Protein AF-A0A2D5VPA4-F1 (afdb_monomer_lite)

Secondary structure (DSSP, 8-state):
--HHHHHHHHHHHHHHHHHHHHTTT-HHHHHHHHHHHHHHTPPPPHHHHHT-EETTTTEEHHHHHHHHT-----HHHHTPBPP---TT--TTS-TT-BHHHHHHTTT-----HHHHTPBPTTT--BHHHHHHHTT-----HHHHT-B-TTS-BHHHHHHHTT-----HHHHT-B-TTS-BHHHHHHHHHTTTT--

Structure (mmCIF, N/CA/C/O backbone):
data_AF-A0A2D5VPA4-F1
#
_entry.id   AF-A0A2D5VPA4-F1
#
loop_
_atom_site.group_PDB
_atom_site.id
_atom_site.type_symbol
_atom_site.label_atom_id
_atom_site.label_alt_id
_atom_site.label_comp_id
_atom_site.label_asym_id
_atom_site.label_entity_id
_atom_site.label_seq_id
_atom_site.pdbx_PDB_ins_code
_atom_site.Cartn_x
_atom_site.Cartn_y
_atom_site.Cartn_z
_atom_site.occupancy
_atom_site.B_iso_or_equiv
_atom_site.auth_seq_id
_atom_site.auth_comp_id
_atom_site.auth_asym_id
_atom_site.auth_atom_id
_atom_site.pdbx_PDB_model_num
ATOM 1 N N . MET A 1 1 ? -20.074 -22.235 40.099 1.00 44.69 1 MET A N 1
ATOM 2 C CA . MET A 1 1 ? -19.690 -20.914 40.652 1.00 44.69 1 MET A CA 1
ATOM 3 C C . MET A 1 1 ? -18.400 -20.352 40.025 1.00 44.69 1 MET A C 1
ATOM 5 O O . MET A 1 1 ? -17.901 -19.353 40.519 1.00 44.69 1 MET A O 1
ATOM 9 N N . GLU A 1 2 ? -17.872 -20.919 38.928 1.00 38.56 2 GLU A N 1
ATOM 10 C CA . GLU A 1 2 ? -16.618 -20.446 38.295 1.00 38.56 2 GLU A CA 1
ATOM 11 C C . GLU A 1 2 ? -16.817 -19.405 37.179 1.00 38.56 2 GLU A C 1
ATOM 13 O O . GLU A 1 2 ? -15.950 -18.569 36.967 1.00 38.56 2 GLU A O 1
ATOM 18 N N . VAL A 1 3 ? -17.987 -19.368 36.532 1.00 33.75 3 VAL A N 1
ATOM 19 C CA . VAL A 1 3 ? -18.242 -18.517 35.348 1.00 33.75 3 VAL A CA 1
ATOM 20 C C . VAL A 1 3 ? -18.232 -17.010 35.662 1.00 33.75 3 VAL A C 1
ATOM 22 O O . VAL A 1 3 ? -17.877 -16.197 34.816 1.00 33.75 3 VAL A O 1
ATOM 25 N N . THR A 1 4 ? -18.579 -16.612 36.889 1.00 32.84 4 THR A N 1
ATOM 26 C CA . THR A 1 4 ? -18.610 -15.195 37.296 1.00 32.84 4 THR A CA 1
ATOM 27 C C . THR A 1 4 ? -17.215 -14.629 37.572 1.00 32.84 4 THR A C 1
ATOM 29 O O . THR A 1 4 ? -16.997 -13.433 37.414 1.00 32.84 4 THR A O 1
ATOM 32 N N . ARG A 1 5 ? -16.246 -15.483 37.931 1.00 43.91 5 ARG A N 1
ATOM 33 C CA . ARG A 1 5 ? -14.870 -15.073 38.248 1.00 43.91 5 ARG A CA 1
ATOM 34 C C . ARG A 1 5 ? -14.053 -14.736 37.003 1.00 43.91 5 ARG A C 1
ATOM 36 O O . ARG A 1 5 ? -13.274 -13.788 37.032 1.00 43.91 5 ARG A O 1
ATOM 43 N N . ASP A 1 6 ? -14.255 -15.470 35.913 1.00 41.00 6 ASP A N 1
ATOM 44 C CA . ASP A 1 6 ? -13.541 -15.229 34.653 1.00 41.00 6 ASP A CA 1
ATOM 45 C C . ASP A 1 6 ? -14.053 -13.985 33.916 1.00 41.00 6 ASP A C 1
ATOM 47 O O . ASP A 1 6 ? -13.274 -13.270 33.274 1.00 41.00 6 ASP A O 1
ATOM 51 N N . LEU A 1 7 ? -15.344 -13.670 34.079 1.00 34.19 7 LEU A N 1
ATOM 52 C CA . LEU A 1 7 ? -15.938 -12.436 33.572 1.00 34.19 7 LEU A CA 1
ATOM 53 C C . LEU A 1 7 ? -15.434 -11.216 34.361 1.00 34.19 7 LEU A C 1
ATOM 55 O O . LEU A 1 7 ? -14.955 -10.263 33.754 1.00 34.19 7 LEU A O 1
ATOM 59 N N . ASP A 1 8 ? -15.426 -11.282 35.697 1.00 41.03 8 ASP A N 1
ATOM 60 C CA . ASP A 1 8 ? -14.905 -10.212 36.564 1.00 41.03 8 ASP A CA 1
ATOM 61 C C . ASP A 1 8 ? -13.408 -9.944 36.343 1.00 41.03 8 ASP A C 1
ATOM 63 O O . ASP A 1 8 ? -12.954 -8.797 36.390 1.00 41.03 8 ASP A O 1
ATOM 67 N N . ASN A 1 9 ? -12.625 -10.988 36.061 1.00 48.19 9 ASN A N 1
ATOM 68 C CA . ASN A 1 9 ? -11.203 -10.854 35.748 1.00 48.19 9 ASN A CA 1
ATOM 69 C C . ASN A 1 9 ? -10.968 -10.255 34.352 1.00 48.19 9 ASN A C 1
ATOM 71 O O . ASN A 1 9 ? -10.047 -9.452 34.181 1.00 48.19 9 ASN A O 1
ATOM 75 N N . SER A 1 10 ? -11.815 -10.583 33.369 1.00 47.62 10 SER A N 1
ATOM 76 C CA . SER A 1 10 ? -11.779 -9.955 32.040 1.00 47.62 10 SER A CA 1
ATOM 77 C C . SER A 1 10 ? -12.189 -8.484 32.096 1.00 47.62 10 SER A C 1
ATOM 79 O O . SER A 1 10 ? -11.523 -7.647 31.487 1.00 47.62 10 SER A O 1
ATOM 81 N N . ILE A 1 11 ? -13.211 -8.153 32.893 1.00 46.12 11 ILE A N 1
ATOM 82 C CA . ILE A 1 11 ? -13.680 -6.781 33.121 1.00 46.12 11 ILE A CA 1
ATOM 83 C C . ILE A 1 11 ? -12.598 -5.956 33.826 1.00 46.12 11 ILE A C 1
ATOM 85 O O . ILE A 1 11 ? -12.248 -4.887 33.340 1.00 46.12 11 ILE A O 1
ATOM 89 N N . LYS A 1 12 ? -11.962 -6.471 34.886 1.00 52.22 12 LYS A N 1
ATOM 90 C CA . LYS A 1 12 ? -10.855 -5.769 35.567 1.00 52.22 12 LYS A CA 1
ATOM 91 C C . LYS A 1 12 ? -9.612 -5.601 34.698 1.00 52.22 12 LYS A C 1
ATOM 93 O O . LYS A 1 12 ? -8.944 -4.567 34.766 1.00 52.22 12 LYS A O 1
ATOM 98 N N . SER A 1 13 ? -9.280 -6.596 33.873 1.00 54.12 13 SER A N 1
ATOM 99 C CA . SER A 1 13 ? -8.167 -6.505 32.917 1.00 54.12 13 SER A CA 1
ATOM 100 C C . SER A 1 13 ? -8.442 -5.445 31.847 1.00 54.12 13 SER A C 1
ATOM 102 O O . SER A 1 13 ? -7.560 -4.655 31.496 1.00 54.12 13 SER A O 1
ATOM 104 N N . PHE A 1 14 ? -9.693 -5.370 31.389 1.00 55.09 14 PHE A N 1
ATOM 105 C CA . PHE A 1 14 ? -10.182 -4.352 30.470 1.00 55.09 14 PHE A CA 1
ATOM 106 C C . PHE A 1 14 ? -10.186 -2.954 31.107 1.00 55.09 14 PHE A C 1
ATOM 108 O O . PHE A 1 14 ? -9.583 -2.045 30.545 1.00 55.09 14 PHE A O 1
ATOM 115 N N . GLU A 1 15 ? -10.732 -2.787 32.312 1.00 52.50 15 GLU A N 1
ATOM 116 C CA . GLU A 1 15 ? -10.709 -1.528 33.069 1.00 52.50 15 GLU A CA 1
ATOM 117 C C . GLU A 1 15 ? -9.282 -1.033 33.300 1.00 52.50 15 GLU A C 1
ATOM 119 O O . GLU A 1 15 ? -8.991 0.137 33.078 1.00 52.50 15 GLU A O 1
ATOM 124 N N . THR A 1 16 ? -8.354 -1.924 33.650 1.00 58.25 16 THR A N 1
ATOM 125 C CA . THR A 1 16 ? -6.941 -1.571 33.858 1.00 58.25 16 THR A CA 1
ATOM 126 C C . THR A 1 16 ? -6.265 -1.145 32.546 1.00 58.25 16 THR A C 1
ATOM 128 O O . THR A 1 16 ? -5.407 -0.258 32.532 1.00 58.25 16 THR A O 1
ATOM 131 N N . ARG A 1 17 ? -6.644 -1.740 31.407 1.00 56.00 17 ARG A N 1
ATOM 132 C CA . ARG A 1 17 ? -6.116 -1.382 30.077 1.00 56.00 17 ARG A CA 1
ATOM 133 C C . ARG A 1 17 ? -6.722 -0.084 29.548 1.00 56.00 17 ARG A C 1
ATOM 135 O O . ARG A 1 17 ? -5.984 0.744 29.020 1.00 56.00 17 ARG A O 1
ATOM 142 N N . VAL A 1 18 ? -8.013 0.141 29.772 1.00 56.03 18 VAL A N 1
ATOM 143 C CA . VAL A 1 18 ? -8.703 1.395 29.454 1.00 56.03 18 VAL A CA 1
ATOM 144 C C . VAL A 1 18 ? -8.203 2.528 30.350 1.00 56.03 18 VAL A C 1
ATOM 146 O O . VAL A 1 18 ? -7.877 3.593 29.839 1.00 56.03 18 VAL A O 1
ATOM 149 N N . GLN A 1 19 ? -7.991 2.299 31.649 1.00 52.38 19 GLN A N 1
ATOM 150 C CA . GLN A 1 19 ? -7.367 3.271 32.557 1.00 52.38 19 GLN A CA 1
ATOM 151 C C . GLN A 1 19 ? -5.936 3.627 32.130 1.00 52.38 19 GLN A C 1
ATOM 153 O O . GLN A 1 19 ? -5.557 4.796 32.171 1.00 52.38 19 GLN A O 1
ATOM 158 N N . ASN A 1 20 ? -5.157 2.663 31.630 1.00 53.47 20 ASN A N 1
ATOM 159 C CA . ASN A 1 20 ? -3.831 2.925 31.060 1.00 53.47 20 ASN A CA 1
ATOM 160 C C . ASN A 1 20 ? -3.869 3.697 29.727 1.00 53.47 20 ASN A C 1
ATOM 162 O O . ASN A 1 20 ? -2.913 4.406 29.408 1.00 53.47 20 ASN A O 1
ATOM 166 N N . LEU A 1 21 ? -4.947 3.579 28.945 1.00 51.22 21 LEU A N 1
ATOM 167 C CA . LEU A 1 21 ? -5.181 4.372 27.729 1.00 51.22 21 LEU A CA 1
ATOM 168 C C . LEU A 1 21 ? -5.646 5.801 28.074 1.00 51.22 21 LEU A C 1
ATOM 170 O O . LEU A 1 21 ? -5.139 6.765 27.506 1.00 51.22 21 LEU A O 1
ATOM 174 N N . ILE A 1 22 ? -6.507 5.943 29.084 1.00 51.03 22 ILE A N 1
ATOM 175 C CA . ILE A 1 22 ? -6.951 7.211 29.690 1.00 51.03 22 ILE A CA 1
ATOM 176 C C . ILE A 1 22 ? -5.762 7.980 30.294 1.00 51.03 22 ILE A C 1
ATOM 178 O O . ILE A 1 22 ? -5.657 9.197 30.136 1.00 51.03 22 ILE A O 1
ATOM 182 N N . LEU A 1 23 ? -4.820 7.283 30.940 1.00 45.91 23 LEU A N 1
ATOM 183 C CA . LEU A 1 23 ? -3.575 7.859 31.471 1.00 45.91 23 LEU A CA 1
ATOM 184 C C . LEU A 1 23 ? -2.642 8.407 30.375 1.00 45.91 23 LEU A C 1
ATOM 186 O O . LEU A 1 23 ? -1.773 9.219 30.681 1.00 45.91 23 LEU A O 1
ATOM 190 N N . LYS A 1 24 ? -2.835 8.011 29.108 1.00 52.72 24 LYS A N 1
ATOM 191 C CA . LYS A 1 24 ? -2.031 8.454 27.956 1.00 52.72 24 LYS A CA 1
ATOM 192 C C . LYS A 1 24 ? -2.618 9.630 27.171 1.00 52.72 24 LYS A C 1
ATOM 194 O O . LYS A 1 24 ? -1.972 10.054 26.217 1.00 52.72 24 LYS A O 1
ATOM 199 N N . GLY A 1 25 ? -3.762 10.190 27.584 1.00 46.97 25 GLY A N 1
ATOM 200 C CA . GLY A 1 25 ? -4.104 11.569 27.209 1.00 46.97 25 GLY A CA 1
ATOM 201 C C . GLY A 1 25 ? -5.536 11.884 26.787 1.00 46.97 25 GLY A C 1
ATOM 202 O O . GLY A 1 25 ? -5.813 13.066 26.625 1.00 46.97 25 GLY A O 1
ATOM 203 N N . ASP A 1 26 ? -6.461 10.926 26.660 1.00 60.78 26 ASP A N 1
ATOM 204 C CA . ASP A 1 26 ? -7.830 11.267 26.233 1.00 60.78 26 ASP A CA 1
ATOM 205 C C . ASP A 1 26 ? -8.924 10.575 27.056 1.00 60.78 26 ASP A C 1
ATOM 207 O O . ASP A 1 26 ? -9.469 9.521 26.724 1.00 60.78 26 ASP A O 1
ATOM 211 N N . LYS A 1 27 ? -9.217 11.201 28.200 1.00 53.12 27 LYS A N 1
ATOM 212 C CA . LYS A 1 27 ? -10.105 10.678 29.247 1.00 53.12 27 LYS A CA 1
ATOM 213 C C . LYS A 1 27 ? -11.595 10.796 28.906 1.00 53.12 27 LYS A C 1
ATOM 215 O O . LYS A 1 27 ? -12.402 10.095 29.502 1.00 53.12 27 LYS A O 1
ATOM 220 N N . ARG A 1 28 ? -11.976 11.682 27.976 1.00 53.09 28 ARG A N 1
ATOM 221 C CA . ARG A 1 28 ? -13.375 12.116 27.788 1.00 53.09 28 ARG A CA 1
ATOM 222 C C . ARG A 1 28 ? -14.157 11.193 26.853 1.00 53.09 28 ARG A C 1
ATOM 224 O O . ARG A 1 28 ? -15.253 10.767 27.191 1.00 53.09 28 ARG A O 1
ATOM 231 N N . LYS A 1 29 ? -13.570 10.815 25.713 1.00 56.53 29 LYS A N 1
ATOM 232 C CA . LYS A 1 29 ? -14.186 9.853 24.781 1.00 56.53 29 LYS A CA 1
ATOM 233 C C . LYS A 1 29 ? -14.202 8.429 25.337 1.00 56.53 29 LYS A C 1
ATOM 235 O O . LYS A 1 29 ? -15.172 7.711 25.124 1.00 56.53 29 LYS A O 1
ATOM 240 N N . ALA A 1 30 ? -13.162 8.047 26.082 1.00 55.25 30 ALA A N 1
ATOM 241 C CA . ALA A 1 30 ? -13.117 6.758 26.767 1.00 55.25 30 ALA A CA 1
ATOM 242 C C . ALA A 1 30 ? -14.230 6.657 27.826 1.00 55.25 30 ALA A C 1
ATOM 244 O O . ALA A 1 30 ? -14.871 5.616 27.924 1.00 55.25 30 ALA A O 1
ATOM 245 N N . SER A 1 31 ? -14.507 7.754 28.548 1.00 54.31 31 SER A N 1
ATOM 246 C CA . SER A 1 31 ? -15.627 7.846 29.499 1.00 54.31 31 SER A CA 1
ATOM 247 C C . SER A 1 31 ? -16.982 7.682 28.809 1.00 54.31 31 SER A C 1
ATOM 249 O O . SER A 1 31 ? -17.778 6.865 29.246 1.00 54.31 31 SER A O 1
ATOM 251 N N . ASN A 1 32 ? -17.225 8.372 27.689 1.00 59.03 32 ASN A N 1
ATOM 252 C CA . ASN A 1 32 ? -18.513 8.290 26.988 1.00 59.03 32 ASN A CA 1
ATOM 253 C C . ASN A 1 32 ? -18.796 6.889 26.414 1.00 59.03 32 ASN A C 1
ATOM 255 O O . ASN A 1 32 ? -19.923 6.409 26.480 1.00 59.03 32 ASN A O 1
ATOM 259 N N . LEU A 1 33 ? -17.775 6.216 25.871 1.00 59.25 33 LEU A N 1
ATOM 260 C CA . LEU A 1 33 ? -17.907 4.848 25.356 1.00 59.25 33 LEU A CA 1
ATOM 261 C C . LEU A 1 33 ? -18.109 3.822 26.474 1.00 59.25 33 LEU A C 1
ATOM 263 O O . LEU A 1 33 ? -18.871 2.873 26.293 1.00 59.25 33 LEU A O 1
ATOM 267 N N . LEU A 1 34 ? -17.464 4.027 27.627 1.00 58.03 34 LEU A N 1
ATOM 268 C CA . LEU A 1 34 ? -17.742 3.263 28.842 1.00 58.03 34 LEU A CA 1
ATOM 269 C C . LEU A 1 34 ? -19.189 3.489 29.304 1.00 58.03 34 LEU A C 1
ATOM 271 O O . LEU A 1 34 ? -19.892 2.516 29.548 1.00 58.03 34 LEU A O 1
ATOM 275 N N . GLU A 1 35 ? -19.662 4.735 29.366 1.00 56.69 35 GLU A N 1
ATOM 276 C CA . GLU A 1 35 ? -21.029 5.081 29.788 1.00 56.69 35 GLU A CA 1
ATOM 277 C C . GLU A 1 35 ? -22.106 4.478 28.871 1.00 56.69 35 GLU A C 1
ATOM 279 O O . GLU A 1 35 ? -23.102 3.944 29.360 1.00 56.69 35 GLU A O 1
ATOM 284 N N . GLU A 1 36 ? -21.897 4.486 27.552 1.00 59.22 36 GLU A N 1
ATOM 285 C CA . GLU A 1 36 ? -22.826 3.891 26.584 1.00 59.22 36 GLU A CA 1
ATOM 286 C C . GLU A 1 36 ? -22.916 2.361 26.724 1.00 59.22 36 GLU A C 1
ATOM 288 O O . GLU A 1 36 ? -24.012 1.796 26.740 1.00 59.22 36 GLU A O 1
ATOM 293 N N . HIS A 1 37 ? -21.779 1.681 26.902 1.00 58.19 37 HIS A N 1
ATOM 294 C CA . HIS A 1 37 ? -21.748 0.222 27.051 1.00 58.19 37 HIS A CA 1
ATOM 295 C C . HIS A 1 37 ? -22.239 -0.248 28.423 1.00 58.19 37 HIS A C 1
ATOM 297 O O . HIS A 1 37 ? -22.908 -1.280 28.507 1.00 58.19 37 HIS A O 1
ATOM 303 N N . ILE A 1 38 ? -21.970 0.527 29.480 1.00 56.69 38 ILE A N 1
ATOM 304 C CA . ILE A 1 38 ? -22.530 0.309 30.821 1.00 56.69 38 ILE A CA 1
ATOM 305 C C . ILE A 1 38 ? -24.058 0.463 30.782 1.00 56.69 38 ILE A C 1
ATOM 307 O O . ILE A 1 38 ? -24.766 -0.360 31.356 1.00 56.69 38 ILE A O 1
ATOM 311 N N . SER A 1 39 ? -24.575 1.462 30.058 1.00 57.66 39 SER A N 1
ATOM 312 C CA . SER A 1 39 ? -26.019 1.695 29.900 1.00 57.66 39 SER A CA 1
ATOM 313 C C . SER A 1 39 ? -26.728 0.566 29.135 1.00 57.66 39 SER A C 1
ATOM 315 O O . SER A 1 39 ? -27.849 0.190 29.473 1.00 57.66 39 SER A O 1
ATOM 317 N N . GLN A 1 40 ? -26.067 -0.025 28.133 1.00 56.62 40 GLN A N 1
ATOM 318 C CA . GLN A 1 40 ? -26.636 -1.100 27.307 1.00 56.62 40 GLN A CA 1
ATOM 319 C C . GLN A 1 40 ? -26.313 -2.521 27.802 1.00 56.62 40 GLN A C 1
ATOM 321 O O . GLN A 1 40 ? -26.764 -3.491 27.192 1.00 56.62 40 GLN A O 1
ATOM 326 N N . ASN A 1 41 ? -25.539 -2.664 28.885 1.00 58.03 41 ASN A N 1
ATOM 327 C CA . ASN A 1 41 ? -25.054 -3.943 29.422 1.00 58.03 41 ASN A CA 1
ATOM 328 C C . ASN A 1 41 ? -24.426 -4.862 28.349 1.00 58.03 41 ASN A C 1
ATOM 330 O O . ASN A 1 41 ? -24.561 -6.088 28.391 1.00 58.03 41 ASN A O 1
ATOM 334 N N . LYS A 1 42 ? -23.771 -4.263 27.347 1.00 60.09 42 LYS A N 1
ATOM 335 C CA . LYS A 1 42 ? -23.141 -4.978 26.232 1.00 60.09 42 LYS A CA 1
ATOM 336 C C . LYS A 1 42 ? -21.633 -5.078 26.490 1.00 60.09 42 LYS A C 1
ATOM 338 O O . LYS A 1 42 ? -21.009 -4.051 26.763 1.00 60.09 42 LYS A O 1
ATOM 343 N N . PRO A 1 43 ? -21.015 -6.271 26.384 1.00 57.59 43 PRO A N 1
ATOM 344 C CA . PRO A 1 43 ? -19.570 -6.398 26.528 1.00 57.59 43 PRO A CA 1
ATOM 345 C C . PRO A 1 43 ? -18.857 -5.648 25.395 1.00 57.59 43 PRO A C 1
ATOM 347 O O . PRO A 1 43 ? -19.166 -5.867 24.223 1.00 57.59 43 PRO A O 1
ATOM 350 N N . ILE A 1 44 ? -17.893 -4.792 25.749 1.00 63.84 44 ILE A N 1
ATOM 351 C CA . ILE A 1 44 ? -16.998 -4.155 24.775 1.00 63.84 44 ILE A CA 1
ATOM 352 C C . ILE A 1 44 ? -16.071 -5.227 24.208 1.00 63.84 44 ILE A C 1
ATOM 354 O O . ILE A 1 44 ? -15.355 -5.913 24.940 1.00 63.84 44 ILE A O 1
ATOM 358 N N . THR A 1 45 ? -16.074 -5.362 22.890 1.00 70.81 45 THR A N 1
ATOM 359 C CA . THR A 1 45 ? -15.219 -6.304 22.170 1.00 70.81 45 THR A CA 1
ATOM 360 C C . THR A 1 45 ? -13.834 -5.714 21.914 1.00 70.81 45 THR A C 1
ATOM 362 O O . THR A 1 45 ? -13.673 -4.507 21.744 1.00 70.81 45 THR A O 1
ATOM 365 N N . GLU A 1 46 ? -12.812 -6.568 21.804 1.00 66.56 46 GLU A N 1
ATOM 366 C CA . GLU A 1 46 ? -11.447 -6.152 21.436 1.00 66.56 46 GLU A CA 1
ATOM 367 C C . GLU A 1 46 ? -11.420 -5.326 20.137 1.00 66.56 46 GLU A C 1
ATOM 369 O O . GLU A 1 46 ? -10.725 -4.316 20.032 1.00 66.56 46 GLU A O 1
ATOM 374 N N . LYS A 1 47 ? -12.268 -5.695 19.175 1.00 73.31 47 LYS A N 1
ATOM 375 C CA . LYS A 1 47 ? -12.434 -4.995 17.900 1.00 73.31 47 LYS A CA 1
ATOM 376 C C . LYS A 1 47 ? -12.960 -3.564 18.064 1.00 73.31 47 LYS A C 1
ATOM 378 O O . LYS A 1 47 ? -12.504 -2.671 17.352 1.00 73.31 47 LYS A O 1
ATOM 383 N N . GLU A 1 48 ? -13.893 -3.328 18.986 1.00 73.19 48 GLU A N 1
ATOM 384 C CA . GLU A 1 48 ? -14.403 -1.981 19.298 1.00 73.19 48 GLU A CA 1
ATOM 385 C C . GLU A 1 48 ? -13.307 -1.114 19.943 1.00 73.19 48 GLU A C 1
ATOM 387 O O . GLU A 1 48 ? -13.170 0.058 19.594 1.00 73.19 48 GLU A O 1
ATOM 392 N N . ILE A 1 49 ? -12.442 -1.701 20.781 1.00 70.69 49 ILE A N 1
ATOM 393 C CA . ILE A 1 49 ? -11.282 -1.003 21.366 1.00 70.69 49 ILE A CA 1
ATOM 394 C C . ILE A 1 49 ? -10.299 -0.565 20.278 1.00 70.69 49 ILE A C 1
ATOM 396 O O . ILE A 1 49 ? -9.825 0.570 20.282 1.00 70.69 49 ILE A O 1
ATOM 400 N N . LEU A 1 50 ? -9.985 -1.452 19.330 1.00 74.25 50 LEU A N 1
ATOM 401 C CA . LEU A 1 50 ? -9.025 -1.173 18.258 1.00 74.25 50 LEU A CA 1
ATOM 402 C C . LEU A 1 50 ? -9.464 -0.014 17.348 1.00 74.25 50 LEU A C 1
ATOM 404 O O . LEU A 1 50 ? -8.612 0.713 16.825 1.00 74.25 50 LEU A O 1
ATOM 408 N N . LYS A 1 51 ? -10.779 0.184 17.194 1.00 78.31 51 LYS A N 1
ATOM 409 C CA . LYS A 1 51 ? -11.383 1.276 16.412 1.00 78.31 51 LYS A CA 1
ATOM 410 C C . LYS A 1 51 ? -11.374 2.628 17.134 1.00 78.31 51 LYS A C 1
ATOM 412 O O . LYS A 1 51 ? -11.663 3.640 16.507 1.00 78.31 51 LYS A O 1
ATOM 417 N N . PHE A 1 52 ? -11.028 2.675 18.418 1.00 75.56 52 PHE A N 1
ATOM 418 C CA . PHE A 1 52 ? -11.100 3.899 19.211 1.00 75.56 52 PHE A CA 1
ATOM 419 C C . PHE A 1 52 ? -10.067 4.950 18.779 1.00 75.56 52 PHE A C 1
ATOM 421 O O . PHE A 1 52 ? -8.865 4.692 18.866 1.00 75.56 52 PHE A O 1
ATOM 428 N N . THR A 1 53 ? -10.524 6.134 18.354 1.00 74.12 53 THR A N 1
ATOM 429 C CA . THR A 1 53 ? -9.686 7.286 17.964 1.00 74.12 53 THR A CA 1
ATOM 430 C C . THR A 1 53 ? -9.087 7.997 19.183 1.00 74.12 53 THR A C 1
ATOM 432 O O . THR A 1 53 ? -9.805 8.386 20.101 1.00 74.12 53 THR A O 1
ATOM 435 N N . LEU A 1 54 ? -7.771 8.205 19.165 1.00 69.12 54 LEU A N 1
ATOM 436 C CA . LEU A 1 54 ? -6.969 8.876 20.184 1.00 69.12 54 LEU A CA 1
ATOM 437 C C . LEU A 1 54 ? -6.697 10.332 19.775 1.00 69.12 54 LEU A C 1
ATOM 439 O O . LEU A 1 54 ? -5.950 10.602 18.824 1.00 69.12 54 LEU A O 1
ATOM 443 N N . GLU A 1 55 ? -7.249 11.288 20.518 1.00 64.62 55 GLU A N 1
ATOM 444 C CA . GLU A 1 55 ? -6.902 12.704 20.368 1.00 64.62 55 GLU A CA 1
ATOM 445 C C . GLU A 1 55 ? -5.571 13.022 21.082 1.00 64.62 55 GLU A C 1
ATOM 447 O O . GLU A 1 55 ? -5.187 12.328 22.029 1.00 64.62 55 GLU A O 1
ATOM 452 N N . PRO A 1 56 ? -4.825 14.055 20.644 1.00 62.06 56 PRO A N 1
ATOM 453 C CA . PRO A 1 56 ? -5.103 14.955 19.515 1.00 62.06 56 PRO A CA 1
ATOM 454 C C . PRO A 1 56 ? -4.630 14.408 18.158 1.00 62.06 56 PRO A C 1
ATOM 456 O O . PRO A 1 56 ? -4.659 15.118 17.162 1.00 62.06 56 PRO A O 1
ATOM 459 N N . SER A 1 57 ? -4.131 13.170 18.115 1.00 64.19 57 SER A N 1
ATOM 460 C CA . SER A 1 57 ? -3.445 12.630 16.935 1.00 64.19 57 SER A CA 1
ATOM 461 C C . SER A 1 57 ? -4.361 12.217 15.780 1.00 64.19 57 SER A C 1
ATOM 463 O O . SER A 1 57 ? -3.855 11.964 14.690 1.00 64.19 57 SER A O 1
ATOM 465 N N . GLY A 1 58 ? -5.666 12.048 16.027 1.00 70.94 58 GLY A N 1
ATOM 466 C CA . GLY A 1 58 ? -6.610 11.478 15.057 1.00 70.94 58 GLY A CA 1
ATOM 467 C C . GLY A 1 58 ? -6.387 9.986 14.755 1.00 70.94 58 GLY A C 1
ATOM 468 O O . GLY A 1 58 ? -7.090 9.404 13.935 1.00 70.94 58 GLY A O 1
ATOM 469 N N . MET A 1 59 ? -5.426 9.330 15.414 1.00 75.00 59 MET A N 1
ATOM 470 C CA . MET A 1 59 ? -5.077 7.923 15.193 1.00 75.00 59 MET A CA 1
ATOM 471 C C . MET A 1 59 ? -5.862 6.994 16.104 1.00 75.00 59 MET A C 1
ATOM 473 O O . MET A 1 59 ? -6.046 7.297 17.275 1.00 75.00 59 MET A O 1
ATOM 477 N N . THR A 1 60 ? -6.237 5.809 15.631 1.00 81.12 60 THR A N 1
ATOM 478 C CA . THR A 1 60 ? -6.880 4.816 16.507 1.00 81.12 60 THR A CA 1
ATOM 479 C C . THR A 1 60 ? -5.887 4.041 17.382 1.00 81.12 60 THR A C 1
ATOM 481 O O . THR A 1 60 ? -4.676 4.041 17.138 1.00 81.12 60 THR A O 1
ATOM 484 N N . VAL A 1 61 ? -6.388 3.313 18.387 1.00 76.38 61 VAL A N 1
ATOM 485 C CA . VAL A 1 61 ? -5.585 2.364 19.183 1.00 76.38 61 VAL A CA 1
ATOM 486 C C . VAL A 1 61 ? -4.845 1.375 18.277 1.00 76.38 61 VAL A C 1
ATOM 488 O O . VAL A 1 61 ? -3.656 1.132 18.491 1.00 76.38 61 VAL A O 1
ATOM 491 N N . ALA A 1 62 ? -5.498 0.874 17.223 1.00 79.56 62 ALA A N 1
ATOM 492 C CA . ALA A 1 62 ? -4.869 -0.001 16.237 1.00 79.56 62 ALA A CA 1
ATOM 493 C C . ALA A 1 62 ? -3.644 0.634 15.564 1.00 79.56 62 ALA A C 1
ATOM 495 O O . ALA A 1 62 ? -2.614 -0.022 15.433 1.00 79.56 62 ALA A O 1
ATOM 496 N N . HIS A 1 63 ? -3.700 1.921 15.211 1.00 81.75 63 HIS A N 1
ATOM 497 C CA . HIS A 1 63 ? -2.545 2.626 14.645 1.00 81.75 63 HIS A CA 1
ATOM 498 C C . HIS A 1 63 ? -1.379 2.677 15.639 1.00 81.75 63 HIS A C 1
ATOM 500 O O . HIS A 1 63 ? -0.221 2.497 15.254 1.00 81.75 63 HIS A O 1
ATOM 506 N N . LYS A 1 64 ? -1.661 2.889 16.933 1.00 79.00 64 LYS A N 1
ATOM 507 C CA . LYS A 1 64 ? -0.614 2.924 17.961 1.00 79.00 64 LYS A CA 1
ATOM 508 C C . LYS A 1 64 ? 0.039 1.557 18.151 1.00 79.00 64 LYS A C 1
ATOM 510 O O . LYS A 1 64 ? 1.259 1.501 18.277 1.00 79.00 64 LYS A O 1
ATOM 515 N N . LEU A 1 65 ? -0.752 0.488 18.162 1.00 77.81 65 LEU A N 1
ATOM 516 C CA . LEU A 1 65 ? -0.266 -0.892 18.244 1.00 77.81 65 LEU A CA 1
ATOM 517 C C . LEU A 1 65 ? 0.564 -1.257 17.002 1.00 77.81 65 LEU A C 1
ATOM 519 O O . LEU A 1 65 ? 1.720 -1.656 17.127 1.00 77.81 65 LEU A O 1
ATOM 523 N N . ALA A 1 66 ? 0.054 -0.967 15.803 1.00 82.94 66 ALA A N 1
ATOM 524 C CA . ALA A 1 66 ? 0.792 -1.140 14.552 1.00 82.94 66 ALA A CA 1
ATOM 525 C C . ALA A 1 66 ? 2.133 -0.387 14.553 1.00 82.94 66 ALA A C 1
ATOM 527 O O . ALA A 1 66 ? 3.16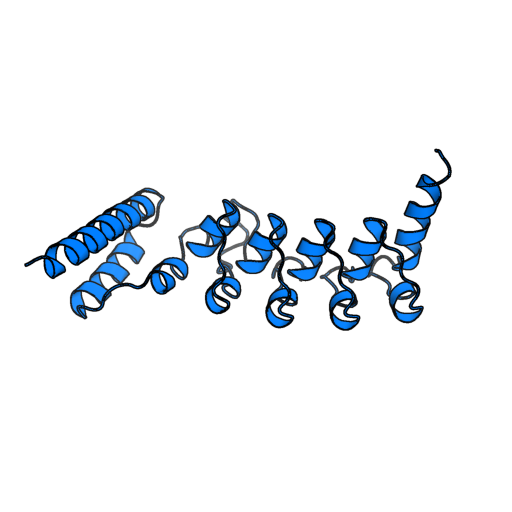0 -0.937 14.161 1.00 82.94 66 ALA A O 1
ATOM 528 N N . HIS A 1 67 ? 2.170 0.851 15.058 1.00 81.44 67 HIS A N 1
ATOM 529 C CA . HIS A 1 67 ? 3.413 1.621 15.160 1.00 81.44 67 HIS A CA 1
ATOM 530 C C . HIS A 1 67 ? 4.431 0.999 16.134 1.00 81.44 67 HIS A C 1
ATOM 532 O O . HIS A 1 67 ? 5.641 1.131 15.927 1.00 81.44 67 HIS A O 1
ATOM 538 N N . ARG A 1 68 ? 3.959 0.316 17.186 1.00 77.25 68 ARG A N 1
ATOM 539 C CA . ARG A 1 68 ? 4.806 -0.462 18.108 1.00 77.25 68 ARG A CA 1
ATOM 540 C C . ARG A 1 68 ? 5.276 -1.788 17.508 1.00 77.25 68 ARG A C 1
ATOM 542 O O . ARG A 1 68 ? 6.206 -2.373 18.050 1.00 77.25 68 ARG A O 1
ATOM 549 N N . GLY A 1 69 ? 4.690 -2.207 16.387 1.00 76.19 69 GLY A N 1
ATOM 550 C CA . GLY A 1 69 ? 5.001 -3.455 15.696 1.00 76.19 69 GLY A CA 1
ATOM 551 C C . GLY A 1 69 ? 4.074 -4.613 16.062 1.00 76.19 69 GLY A C 1
ATOM 552 O O . GLY A 1 69 ? 4.321 -5.729 15.611 1.00 76.19 69 GLY A O 1
ATOM 553 N N . ASP A 1 70 ? 3.016 -4.363 16.840 1.00 79.56 70 ASP A N 1
ATOM 554 C CA . ASP A 1 70 ? 2.040 -5.388 17.204 1.00 79.56 70 ASP A CA 1
ATOM 555 C C . ASP A 1 70 ? 1.309 -5.902 15.954 1.00 79.56 70 ASP A C 1
ATOM 557 O O . ASP A 1 70 ? 0.942 -5.136 15.057 1.00 79.56 70 ASP A O 1
ATOM 561 N N . LYS A 1 71 ? 1.101 -7.220 15.890 1.00 82.31 71 LYS A N 1
ATOM 562 C CA . LYS A 1 71 ? 0.462 -7.865 14.743 1.00 82.31 71 LYS A CA 1
ATOM 563 C C . LYS A 1 71 ? -1.057 -7.730 14.833 1.00 82.31 71 LYS A C 1
ATOM 565 O O . LYS A 1 71 ? -1.671 -8.245 15.761 1.00 82.31 71 LYS A O 1
ATOM 570 N N . ILE A 1 72 ? -1.651 -7.100 13.825 1.00 84.44 72 ILE A N 1
ATOM 571 C CA . ILE A 1 72 ? -3.098 -6.985 13.635 1.00 84.44 72 ILE A CA 1
ATOM 572 C C . ILE A 1 72 ? -3.463 -7.728 12.350 1.00 84.44 72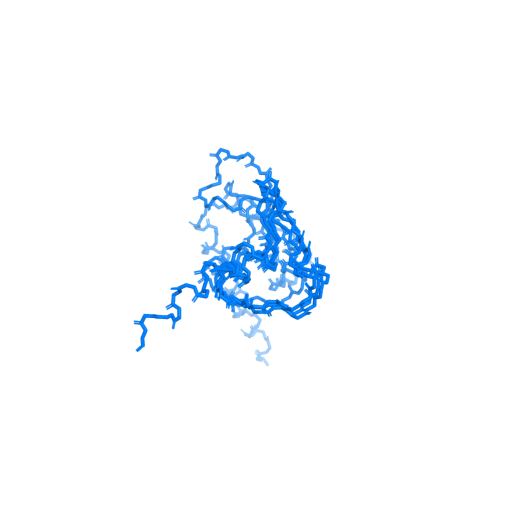 ILE A C 1
ATOM 574 O O . ILE A 1 72 ? -2.813 -7.552 11.323 1.00 84.44 72 ILE A O 1
ATOM 578 N N . THR A 1 73 ? -4.486 -8.578 12.407 1.00 86.12 73 THR A N 1
ATOM 579 C CA . THR A 1 73 ? -4.907 -9.416 11.269 1.00 86.12 73 THR A CA 1
ATOM 580 C C . THR A 1 73 ? -6.315 -9.109 10.774 1.00 86.12 73 THR A C 1
ATOM 582 O O . THR A 1 73 ? -6.659 -9.486 9.658 1.00 86.12 73 THR A O 1
ATOM 585 N N . ASP A 1 74 ? -7.137 -8.432 11.576 1.00 89.12 74 ASP A N 1
ATOM 586 C CA . ASP A 1 74 ? -8.504 -8.086 11.193 1.00 89.12 74 ASP A CA 1
ATOM 587 C C . ASP A 1 74 ? -8.522 -7.113 10.012 1.00 89.12 74 ASP A C 1
ATOM 589 O O . ASP A 1 74 ? -8.116 -5.957 10.147 1.00 89.12 74 ASP A O 1
ATOM 593 N N . LYS A 1 75 ? -9.063 -7.552 8.868 1.00 89.19 75 LYS A N 1
ATOM 594 C CA . LYS A 1 75 ? -9.137 -6.749 7.633 1.00 89.19 75 LYS A CA 1
ATOM 595 C C . LYS A 1 75 ? -9.824 -5.402 7.862 1.00 89.19 75 LYS A C 1
ATOM 597 O O . LYS A 1 75 ? -9.313 -4.375 7.434 1.00 89.19 75 LYS A O 1
ATOM 602 N N . GLU A 1 76 ? -10.938 -5.377 8.595 1.00 89.25 76 GLU A N 1
ATOM 603 C CA . GLU A 1 76 ? -11.620 -4.121 8.945 1.00 89.25 76 GLU A CA 1
ATOM 604 C C . GLU A 1 76 ? -10.738 -3.154 9.736 1.00 89.25 76 GLU A C 1
ATOM 606 O O . GLU A 1 76 ? -10.821 -1.949 9.523 1.00 89.25 76 GLU A O 1
ATOM 611 N N . ILE A 1 77 ? -9.912 -3.668 10.651 1.00 87.69 77 ILE A N 1
ATOM 612 C CA . ILE A 1 77 ? -9.015 -2.840 11.460 1.00 87.69 77 ILE A CA 1
ATOM 613 C C . ILE A 1 77 ? -7.841 -2.350 10.611 1.00 87.69 77 ILE A C 1
ATOM 615 O O . ILE A 1 77 ? -7.456 -1.190 10.709 1.00 87.69 77 ILE A O 1
ATOM 619 N N . LEU A 1 78 ? -7.312 -3.210 9.738 1.00 89.56 78 LEU A N 1
ATOM 620 C CA . LEU A 1 78 ? -6.240 -2.886 8.796 1.00 89.56 78 LEU A CA 1
ATOM 621 C C . LEU A 1 78 ? -6.626 -1.761 7.822 1.00 89.56 78 LEU A C 1
ATOM 623 O O . LEU A 1 78 ? -5.770 -0.959 7.446 1.00 89.56 78 LEU A O 1
ATOM 627 N N . MET A 1 79 ? -7.908 -1.689 7.456 1.00 90.12 79 MET A N 1
ATOM 628 C CA . MET A 1 79 ? -8.476 -0.663 6.575 1.00 90.12 79 MET A CA 1
ATOM 629 C C . MET A 1 79 ? -8.785 0.668 7.276 1.00 90.12 79 MET A C 1
ATOM 631 O O . MET A 1 79 ? -9.147 1.624 6.595 1.00 90.12 79 MET A O 1
ATOM 635 N N . LEU A 1 80 ? -8.661 0.765 8.605 1.00 87.62 80 LEU A N 1
ATOM 636 C CA . LEU A 1 80 ? -8.882 2.033 9.302 1.00 87.62 80 LEU A CA 1
ATOM 637 C C . LEU A 1 80 ? -7.816 3.046 8.890 1.00 87.62 80 LEU A C 1
ATOM 639 O O . LEU A 1 80 ? -6.628 2.746 8.992 1.00 87.62 80 LEU A O 1
ATOM 643 N N . CYS A 1 81 ? -8.248 4.243 8.502 1.00 83.44 81 CYS A N 1
ATOM 644 C CA . CYS A 1 81 ? -7.385 5.398 8.275 1.00 83.44 81 CYS A CA 1
ATOM 645 C C . CYS A 1 81 ? -7.429 6.329 9.489 1.00 83.44 81 CYS A C 1
ATOM 647 O O . CYS A 1 81 ? -8.480 6.493 10.111 1.00 83.44 81 CYS A O 1
ATOM 649 N N . GLY A 1 82 ? -6.291 6.932 9.836 1.00 73.19 82 GLY A N 1
ATOM 650 C CA . GLY A 1 82 ? -6.259 7.999 10.836 1.00 73.19 82 GLY A CA 1
ATOM 651 C C . GLY A 1 82 ? -7.046 9.218 10.350 1.00 73.19 82 GLY A C 1
ATOM 652 O O . GLY A 1 82 ? -6.921 9.600 9.190 1.00 73.19 82 GLY A O 1
ATOM 653 N N . GLU A 1 83 ? -7.837 9.832 11.230 1.00 69.00 83 GLU A N 1
ATOM 654 C CA . GLU A 1 83 ? -8.562 11.065 10.920 1.00 69.00 83 GLU A CA 1
ATOM 655 C C . GLU A 1 83 ? -7.566 12.214 10.699 1.00 69.00 83 GLU A C 1
ATOM 657 O O . GLU A 1 83 ? -6.742 12.508 11.570 1.00 69.00 83 GLU A O 1
ATOM 662 N N . ASP A 1 84 ? -7.645 12.880 9.543 1.00 58.00 84 ASP A N 1
ATOM 663 C CA . ASP A 1 84 ? -6.814 14.046 9.237 1.00 58.00 84 ASP A CA 1
ATOM 664 C C . ASP A 1 84 ? -7.368 15.283 9.956 1.00 58.00 84 ASP A C 1
ATOM 666 O O . ASP A 1 84 ? -8.220 16.021 9.456 1.00 58.00 84 ASP A O 1
ATOM 670 N N . ARG A 1 85 ? -6.921 15.492 11.195 1.00 53.03 85 ARG A N 1
ATOM 671 C CA . ARG A 1 85 ? -7.201 16.718 11.944 1.00 53.03 85 ARG A CA 1
ATOM 672 C C . ARG A 1 85 ? -5.922 17.526 12.032 1.00 53.03 85 ARG A C 1
ATOM 674 O O . ARG A 1 85 ? -5.092 17.281 12.895 1.00 53.03 85 ARG A O 1
ATOM 681 N N . SER A 1 86 ? -5.812 18.445 11.073 1.00 47.66 86 SER A N 1
ATOM 682 C CA . SER A 1 86 ? -4.749 19.433 10.885 1.00 47.66 86 SER A CA 1
ATOM 683 C C . SER A 1 86 ? -3.323 18.860 10.822 1.00 47.66 86 SER A C 1
ATOM 685 O O . SER A 1 86 ? -2.745 18.375 11.793 1.00 47.66 86 SER A O 1
ATOM 687 N N . LYS A 1 87 ? -2.684 19.052 9.659 1.00 51.00 87 LYS A N 1
ATOM 688 C CA . LYS A 1 87 ? -1.251 18.800 9.388 1.00 51.00 87 LYS A CA 1
ATOM 689 C C . LYS A 1 87 ? -0.296 19.309 10.484 1.00 51.00 87 LYS A C 1
ATOM 691 O O . LYS A 1 87 ? 0.832 18.839 10.577 1.00 51.00 87 LYS A O 1
ATOM 696 N N . GLU A 1 88 ? -0.749 20.252 11.307 1.00 45.81 88 GLU A N 1
ATOM 697 C CA . GLU A 1 88 ? 0.005 20.920 12.366 1.00 45.81 88 GLU A CA 1
ATOM 698 C C . GLU A 1 88 ? 0.282 20.056 13.607 1.00 45.81 88 GLU A C 1
ATOM 700 O O . GLU A 1 88 ? 1.224 20.367 14.329 1.00 45.81 88 GLU A O 1
ATOM 705 N N . ASN A 1 89 ? -0.462 18.966 13.856 1.00 45.41 89 ASN A N 1
ATOM 706 C CA . ASN A 1 89 ? -0.314 18.187 15.099 1.00 45.41 89 ASN A CA 1
ATOM 707 C C . ASN A 1 89 ? -0.003 16.693 14.906 1.00 45.41 89 ASN A C 1
ATOM 709 O O . ASN A 1 89 ? -0.040 15.912 15.863 1.00 45.41 89 ASN A O 1
ATOM 713 N N . SER A 1 90 ? 0.352 16.277 13.684 1.00 52.06 90 SER A N 1
ATOM 714 C CA . SER A 1 90 ? 0.824 14.915 13.416 1.00 52.06 90 SER A CA 1
ATOM 715 C C . SER A 1 90 ? 2.240 14.738 13.972 1.00 52.06 90 SER A C 1
ATOM 717 O O . SER A 1 90 ? 3.218 14.703 13.232 1.00 52.06 90 SER A O 1
ATOM 719 N N . LEU A 1 91 ? 2.353 14.582 15.297 1.00 47.66 91 LEU A N 1
ATOM 720 C CA . LEU A 1 91 ? 3.593 14.280 16.035 1.00 47.66 91 LEU A CA 1
ATOM 721 C C . LEU A 1 91 ? 4.368 13.081 15.464 1.00 47.66 91 LEU A C 1
ATOM 723 O O . LEU A 1 91 ? 5.541 12.893 15.774 1.00 47.66 91 LEU A O 1
ATOM 727 N N . TYR A 1 92 ? 3.711 12.265 14.639 1.00 51.31 92 TYR A N 1
ATOM 728 C CA . TYR A 1 92 ? 4.294 11.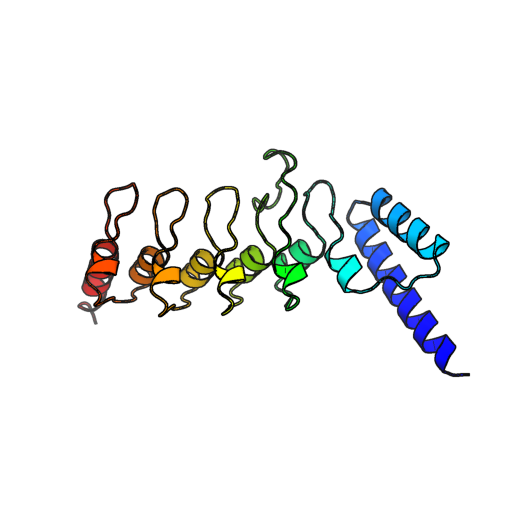089 14.018 1.00 51.31 92 TYR A CA 1
ATOM 729 C C . TYR A 1 92 ? 4.372 11.178 12.489 1.00 51.31 92 TYR A C 1
ATOM 731 O O . TYR A 1 92 ? 5.032 10.336 11.898 1.00 51.31 92 TYR A O 1
ATOM 739 N N . GLY A 1 93 ? 3.756 12.158 11.817 1.00 56.34 93 GLY A N 1
ATOM 740 C CA . GLY A 1 93 ? 3.782 12.276 10.350 1.00 56.34 93 GLY A CA 1
ATOM 741 C C . GLY A 1 93 ? 3.060 11.142 9.605 1.00 56.34 93 GLY A C 1
ATOM 742 O O . GLY A 1 93 ? 3.443 10.798 8.492 1.00 56.34 93 GLY A O 1
ATOM 743 N N . HIS A 1 94 ? 2.078 10.495 10.246 1.00 59.69 94 HIS A N 1
ATOM 744 C CA . HIS A 1 94 ? 1.276 9.400 9.663 1.00 59.69 94 HIS A CA 1
ATOM 745 C C . HIS A 1 94 ? -0.222 9.769 9.608 1.00 59.69 94 HIS A C 1
ATOM 747 O O . HIS A 1 94 ? -1.075 8.885 9.676 1.00 59.69 94 HIS A O 1
ATOM 753 N N . SER A 1 95 ? -0.561 11.065 9.546 1.00 64.88 95 SER A N 1
ATOM 754 C CA . SER A 1 95 ? -1.956 11.486 9.333 1.00 64.88 95 SER A CA 1
ATOM 755 C C . SER A 1 95 ? -2.439 10.967 7.975 1.00 64.88 95 SER A C 1
ATOM 757 O O . SER A 1 95 ? -1.654 10.921 7.024 1.00 64.88 95 SER A O 1
ATOM 759 N N . GLY A 1 96 ? -3.681 10.481 7.911 1.00 76.56 96 GLY A N 1
ATOM 760 C CA . GLY A 1 96 ? -4.257 9.908 6.689 1.00 76.56 96 GLY A CA 1
ATOM 761 C C . GLY A 1 96 ? -3.617 8.594 6.213 1.00 76.56 96 GLY A C 1
ATOM 762 O O . GLY A 1 96 ? -3.774 8.216 5.056 1.00 76.56 96 GLY A O 1
ATOM 763 N N . CYS A 1 97 ? -2.852 7.893 7.059 1.00 85.69 97 CYS A N 1
ATOM 764 C CA . CYS A 1 97 ? -2.346 6.549 6.754 1.00 85.69 97 CYS A CA 1
ATOM 765 C C . CYS A 1 97 ? -3.299 5.475 7.282 1.00 85.69 97 CYS A C 1
ATOM 767 O O . CYS A 1 97 ? -3.849 5.630 8.373 1.00 85.69 97 CYS A O 1
ATOM 769 N N . SER A 1 98 ? -3.423 4.359 6.559 1.00 91.06 98 SER A N 1
ATOM 770 C CA . SER A 1 98 ? -4.115 3.175 7.071 1.00 91.06 98 SER A CA 1
ATOM 771 C C . SER A 1 98 ? -3.272 2.407 8.095 1.00 91.06 98 SER A C 1
ATOM 773 O O . SER A 1 98 ? -2.037 2.450 8.063 1.00 91.06 98 SER A O 1
ATOM 775 N N . VAL A 1 99 ? -3.917 1.634 8.975 1.00 89.38 99 VAL A N 1
ATOM 776 C CA . VAL A 1 99 ? -3.225 0.719 9.906 1.00 89.38 99 VAL A CA 1
ATOM 777 C C . VAL A 1 99 ? -2.317 -0.252 9.143 1.00 89.38 99 VAL A C 1
ATOM 779 O O . VAL A 1 99 ? -1.160 -0.435 9.527 1.00 89.38 99 VAL A O 1
ATOM 782 N N . ALA A 1 100 ? -2.797 -0.816 8.029 1.00 93.19 100 ALA A N 1
ATOM 783 C CA . ALA A 1 100 ? -2.000 -1.693 7.171 1.00 93.19 100 ALA A CA 1
ATOM 784 C C . ALA A 1 100 ? -0.735 -1.009 6.638 1.00 93.19 100 ALA A C 1
ATOM 786 O O . ALA A 1 100 ? 0.334 -1.616 6.622 1.00 93.19 100 ALA A O 1
ATOM 787 N N . TYR A 1 101 ? -0.826 0.265 6.247 1.00 91.81 101 TYR A N 1
ATOM 788 C CA . TYR A 1 101 ? 0.324 1.022 5.755 1.00 91.81 101 TYR A CA 1
ATOM 789 C C . TYR A 1 101 ? 1.385 1.209 6.842 1.00 91.81 101 TYR A C 1
ATOM 791 O O . TYR A 1 101 ? 2.575 1.006 6.595 1.00 91.81 101 TYR A O 1
ATOM 799 N N . ILE A 1 102 ? 0.970 1.521 8.074 1.00 89.38 102 ILE A N 1
ATOM 800 C CA . ILE A 1 102 ? 1.893 1.616 9.215 1.00 89.38 102 ILE A CA 1
ATOM 801 C C . ILE A 1 102 ? 2.571 0.269 9.475 1.00 89.38 102 ILE A C 1
ATOM 803 O O . ILE A 1 102 ? 3.785 0.226 9.667 1.00 89.38 102 ILE A O 1
ATOM 807 N N . MET A 1 103 ? 1.808 -0.824 9.452 1.00 91.38 103 MET A N 1
ATOM 808 C CA . MET A 1 103 ? 2.353 -2.170 9.627 1.00 91.38 103 MET A CA 1
ATOM 809 C C . MET A 1 103 ? 3.351 -2.533 8.520 1.00 91.38 103 MET A C 1
ATOM 811 O O . MET A 1 103 ? 4.434 -3.034 8.818 1.00 91.38 103 MET A O 1
ATOM 815 N N . ALA A 1 104 ? 3.047 -2.216 7.261 1.00 93.06 104 ALA A N 1
ATOM 816 C CA . ALA A 1 104 ? 3.959 -2.437 6.141 1.00 93.06 104 ALA A CA 1
ATOM 817 C C . ALA A 1 104 ? 5.260 -1.642 6.281 1.00 93.06 104 ALA A C 1
ATOM 819 O O . ALA A 1 104 ? 6.343 -2.180 6.064 1.00 93.06 104 ALA A O 1
ATOM 820 N N . LYS A 1 105 ? 5.186 -0.395 6.763 1.00 89.56 105 LYS A N 1
ATOM 821 C CA . LYS A 1 105 ? 6.376 0.398 7.114 1.00 89.56 105 LYS A CA 1
ATOM 822 C C . LYS A 1 105 ? 7.196 -0.177 8.273 1.00 89.56 105 LYS A C 1
ATOM 824 O O . LYS A 1 105 ? 8.298 0.301 8.523 1.00 89.56 105 LYS A O 1
ATOM 829 N N . LYS A 1 106 ? 6.655 -1.145 9.011 1.00 89.44 106 LYS A N 1
ATOM 830 C CA . LYS A 1 106 ? 7.350 -1.898 10.062 1.00 89.44 106 LYS A CA 1
ATOM 831 C C . LYS A 1 106 ? 7.803 -3.282 9.587 1.00 89.44 106 LYS A C 1
ATOM 833 O O . LYS A 1 106 ? 8.281 -4.058 10.406 1.00 89.44 106 LYS A O 1
ATOM 838 N N . GLY A 1 107 ? 7.664 -3.585 8.295 1.00 90.62 107 GLY A N 1
ATOM 839 C CA . GLY A 1 107 ? 8.084 -4.849 7.694 1.00 90.62 107 GLY A CA 1
ATOM 840 C C . GLY A 1 107 ? 7.038 -5.966 7.743 1.00 90.62 107 GLY A C 1
ATOM 841 O O . GLY A 1 107 ? 7.359 -7.100 7.403 1.00 90.62 107 GLY A O 1
ATOM 842 N N . HIS A 1 108 ? 5.794 -5.686 8.147 1.00 92.31 108 HIS A N 1
ATOM 843 C CA . HIS A 1 108 ? 4.713 -6.669 8.003 1.00 92.31 108 HIS A CA 1
ATOM 844 C C . HIS A 1 108 ? 4.300 -6.790 6.534 1.00 92.31 108 HIS A C 1
ATOM 846 O O . HIS A 1 108 ? 4.232 -5.793 5.816 1.00 92.31 108 HIS A O 1
ATOM 852 N N . SER A 1 109 ? 3.992 -8.005 6.090 1.00 93.00 109 SER A N 1
ATOM 853 C CA . SER A 1 109 ? 3.587 -8.286 4.713 1.00 93.00 109 SER A CA 1
ATOM 854 C C . SER A 1 109 ? 2.100 -8.621 4.601 1.00 93.00 109 SER A C 1
ATOM 856 O O . SER A 1 109 ? 1.492 -9.184 5.513 1.00 93.00 109 SER A O 1
ATOM 858 N N . PHE A 1 110 ? 1.521 -8.282 3.450 1.00 93.94 110 PHE A N 1
ATOM 859 C CA . PHE A 1 110 ? 0.126 -8.532 3.101 1.00 93.94 110 PHE A CA 1
ATOM 860 C C . P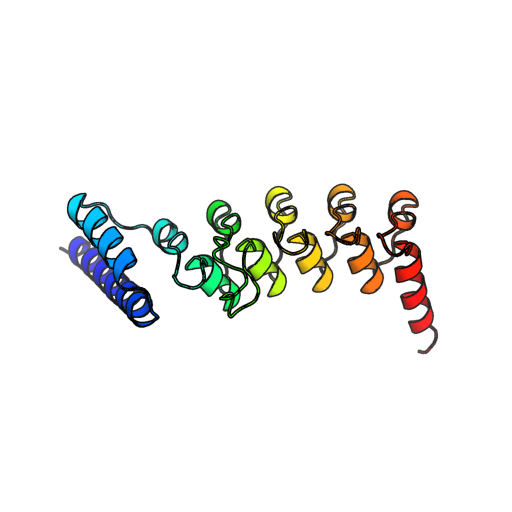HE A 1 110 ? 0.037 -9.092 1.679 1.00 93.94 110 PHE A C 1
ATOM 862 O O . PHE A 1 110 ? 0.798 -8.694 0.802 1.00 93.94 110 PHE A O 1
ATOM 869 N N . SER A 1 111 ? -0.905 -9.999 1.438 1.00 91.69 111 SER A N 1
ATOM 870 C CA . SER A 1 111 ? -1.166 -10.574 0.108 1.00 91.69 111 SER A CA 1
ATOM 871 C C . SER A 1 111 ? -2.497 -10.121 -0.499 1.00 91.69 111 SER A C 1
ATOM 873 O O . SER A 1 111 ? -2.707 -10.260 -1.700 1.00 91.69 111 SER A O 1
ATOM 875 N N . ASP A 1 112 ? -3.401 -9.573 0.314 1.00 93.38 112 ASP A N 1
ATOM 876 C CA . ASP A 1 112 ? -4.720 -9.121 -0.125 1.00 93.38 112 ASP A CA 1
ATOM 877 C C . ASP A 1 112 ? -4.603 -7.826 -0.947 1.00 93.38 112 ASP A C 1
ATOM 879 O O . ASP A 1 112 ? -4.127 -6.803 -0.448 1.00 93.38 112 ASP A O 1
ATOM 883 N N . LYS A 1 113 ? -5.062 -7.859 -2.204 1.00 91.00 113 LYS A N 1
ATOM 884 C CA . LYS A 1 113 ? -5.006 -6.719 -3.132 1.00 91.00 113 LYS A CA 1
ATOM 885 C C . LYS A 1 113 ? -5.725 -5.474 -2.611 1.00 91.00 113 LYS A C 1
ATOM 887 O O . LYS A 1 113 ? -5.232 -4.367 -2.837 1.00 91.00 113 LYS A O 1
ATOM 892 N N . ASP A 1 114 ? -6.845 -5.635 -1.905 1.00 92.25 114 ASP A N 1
ATOM 893 C CA . ASP A 1 114 ? -7.587 -4.502 -1.344 1.00 92.25 114 ASP A CA 1
ATOM 894 C C . ASP A 1 114 ? -6.731 -3.779 -0.306 1.00 92.25 114 ASP A C 1
ATOM 896 O O . ASP A 1 114 ? -6.694 -2.550 -0.271 1.00 92.25 114 ASP A O 1
ATOM 900 N N . ILE A 1 115 ? -5.989 -4.549 0.499 1.00 93.19 115 ILE A N 1
ATOM 901 C CA . ILE A 1 115 ? -5.057 -4.025 1.499 1.00 93.19 115 ILE A CA 1
ATOM 902 C C . ILE A 1 115 ? -3.851 -3.381 0.811 1.00 93.19 115 ILE A C 1
ATOM 904 O O . ILE A 1 115 ? -3.466 -2.270 1.166 1.00 93.19 115 ILE A O 1
ATOM 908 N N . LEU A 1 116 ? -3.281 -4.035 -0.205 1.00 94.19 116 LEU A N 1
ATOM 909 C CA . LEU A 1 116 ? -2.116 -3.544 -0.950 1.00 94.19 116 LEU A CA 1
ATOM 910 C C . LEU A 1 116 ? -2.350 -2.185 -1.625 1.00 94.19 116 LEU A C 1
ATOM 912 O O . LEU A 1 116 ? -1.400 -1.414 -1.795 1.00 94.19 116 LEU A O 1
ATOM 916 N N . LYS A 1 117 ? -3.601 -1.890 -1.997 1.00 93.00 117 LYS A N 1
ATOM 917 C CA . LYS A 1 117 ? -4.019 -0.628 -2.619 1.00 93.00 117 LYS A CA 1
ATOM 918 C C . LYS A 1 117 ? -4.241 0.506 -1.611 1.00 93.00 117 LYS A C 1
ATOM 920 O O . LYS A 1 117 ? -4.290 1.663 -2.024 1.00 93.00 117 LYS A O 1
ATOM 925 N N . LEU A 1 118 ? -4.365 0.211 -0.312 1.00 90.12 118 LEU A N 1
ATOM 926 C CA . LEU A 1 118 ? -4.575 1.242 0.708 1.00 90.12 118 LEU A CA 1
ATOM 927 C C . LEU A 1 118 ? -3.412 2.235 0.694 1.00 90.12 118 LEU A C 1
ATOM 929 O O . LEU A 1 118 ? -2.250 1.842 0.801 1.00 90.12 118 LEU A O 1
ATOM 933 N N . GLY A 1 119 ? -3.746 3.512 0.535 1.00 78.25 119 GLY A N 1
ATOM 934 C CA . GLY A 1 119 ? -2.798 4.608 0.395 1.00 78.25 119 GLY A CA 1
ATOM 935 C C . GLY A 1 119 ? -2.626 5.42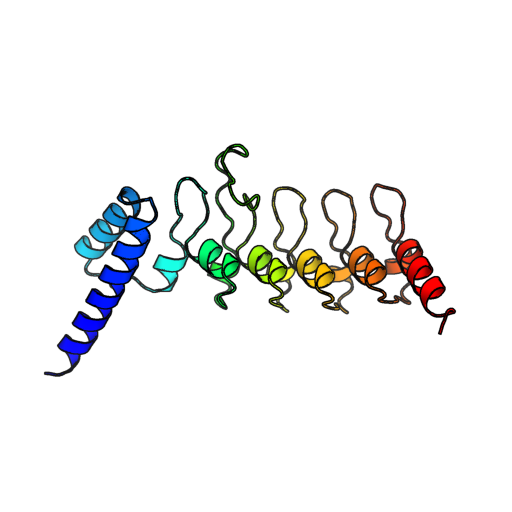1 1.670 1.00 78.25 119 GLY A C 1
ATOM 936 O O . GLY A 1 119 ? -3.489 5.440 2.543 1.00 78.25 119 GLY A O 1
ATOM 937 N N . SER A 1 120 ? -1.510 6.131 1.737 1.00 80.88 120 SER A N 1
ATOM 938 C CA . SER A 1 120 ? -1.349 7.322 2.564 1.00 80.88 120 SER A CA 1
ATOM 939 C C . SER A 1 120 ? -1.936 8.523 1.819 1.00 80.88 120 SER A C 1
ATOM 941 O O . SER A 1 120 ? -1.576 8.773 0.667 1.00 80.88 120 SER A O 1
ATOM 943 N N . GLU A 1 121 ? -2.812 9.293 2.465 1.00 74.25 121 GLU A N 1
ATOM 944 C CA . GLU A 1 121 ? -3.413 10.499 1.870 1.00 74.25 121 GLU A CA 1
ATOM 945 C C . GLU A 1 121 ? -2.366 11.558 1.489 1.00 74.25 121 GLU A C 1
ATOM 947 O O . GLU A 1 121 ? -2.555 12.305 0.531 1.00 74.25 121 GLU A O 1
ATOM 952 N N . ASN A 1 122 ? -1.224 11.584 2.185 1.00 74.94 122 ASN A N 1
ATOM 953 C CA . ASN A 1 122 ? -0.209 12.624 2.010 1.00 74.94 122 ASN A CA 1
ATOM 954 C C . ASN A 1 122 ? 0.587 12.515 0.706 1.00 74.94 122 ASN A C 1
ATOM 956 O O . ASN A 1 122 ? 1.046 13.532 0.200 1.00 74.94 122 ASN A O 1
ATOM 960 N N . ASN A 1 123 ? 0.801 11.302 0.200 1.00 79.38 123 ASN A N 1
ATOM 961 C CA . ASN A 1 123 ? 1.665 11.058 -0.960 1.00 79.38 123 ASN A CA 1
ATOM 962 C C . ASN A 1 123 ? 1.132 9.971 -1.901 1.00 79.38 123 ASN A C 1
ATOM 964 O O . ASN A 1 123 ? 1.848 9.503 -2.778 1.00 79.38 123 ASN A O 1
ATOM 968 N N . LYS A 1 124 ? -0.101 9.494 -1.684 1.00 86.94 124 LYS A N 1
ATOM 969 C CA . LYS A 1 124 ? -0.717 8.375 -2.419 1.00 86.94 124 LYS A CA 1
ATOM 970 C C . LYS A 1 124 ? 0.125 7.090 -2.445 1.00 86.94 124 LYS A C 1
ATOM 972 O O . LYS A 1 124 ? -0.181 6.171 -3.200 1.00 86.94 124 LYS A O 1
ATOM 977 N N . SER A 1 125 ? 1.156 6.992 -1.605 1.00 91.12 125 SER A N 1
ATOM 978 C CA . SER A 1 125 ? 1.988 5.801 -1.492 1.00 91.12 125 SER A CA 1
ATOM 979 C C . SER A 1 125 ? 1.173 4.698 -0.838 1.00 91.12 125 SER A C 1
ATOM 981 O O . SER A 1 125 ? 0.538 4.918 0.195 1.00 91.12 125 SER A O 1
ATOM 983 N N . THR A 1 126 ? 1.154 3.526 -1.461 1.00 95.00 126 THR A N 1
ATOM 984 C CA . THR A 1 126 ? 0.315 2.410 -1.016 1.00 95.00 126 THR A CA 1
ATOM 985 C C . THR A 1 126 ? 1.050 1.456 -0.080 1.00 95.00 126 THR A C 1
ATOM 987 O O . THR A 1 126 ? 2.276 1.485 0.033 1.00 95.00 126 THR A O 1
ATOM 990 N N . VAL A 1 127 ? 0.308 0.555 0.567 1.00 94.94 127 VAL A N 1
ATOM 991 C CA . VAL A 1 127 ? 0.874 -0.570 1.331 1.00 94.94 127 VAL A CA 1
ATOM 992 C C . VAL A 1 127 ? 1.890 -1.349 0.489 1.00 94.94 127 VAL A C 1
ATOM 994 O O . VAL A 1 127 ? 2.969 -1.663 0.986 1.00 94.94 127 VAL A O 1
ATOM 997 N N . ALA A 1 128 ? 1.602 -1.590 -0.796 1.00 96.81 128 ALA A N 1
ATOM 998 C CA . ALA A 1 128 ? 2.540 -2.256 -1.700 1.00 96.81 128 ALA A CA 1
ATOM 999 C C . ALA A 1 128 ? 3.864 -1.490 -1.868 1.00 96.81 128 ALA A C 1
ATOM 1001 O O . ALA A 1 128 ? 4.924 -2.111 -1.866 1.00 96.81 128 ALA A O 1
ATOM 1002 N N . HIS A 1 129 ? 3.832 -0.153 -1.938 1.00 95.75 129 HIS A N 1
ATOM 1003 C CA . HIS A 1 129 ? 5.058 0.653 -1.982 1.00 95.75 129 HIS A CA 1
ATOM 1004 C C . HIS A 1 129 ? 5.871 0.476 -0.697 1.00 95.75 129 HIS A C 1
ATOM 1006 O O . HIS A 1 129 ? 7.064 0.188 -0.758 1.00 95.75 129 HIS A O 1
ATOM 1012 N N . ALA A 1 130 ? 5.220 0.584 0.467 1.00 94.19 130 ALA A N 1
ATOM 1013 C CA . ALA A 1 130 ? 5.880 0.419 1.761 1.00 94.19 130 ALA A CA 1
ATOM 1014 C C . ALA A 1 130 ? 6.500 -0.979 1.929 1.00 94.19 130 ALA A C 1
ATOM 1016 O O . ALA A 1 130 ? 7.617 -1.098 2.435 1.00 94.19 130 ALA A O 1
ATOM 1017 N N . MET A 1 131 ? 5.806 -2.026 1.475 1.00 95.56 131 MET A N 1
ATOM 1018 C CA . MET A 1 131 ? 6.320 -3.397 1.463 1.00 95.56 131 MET A CA 1
ATOM 1019 C C . MET A 1 131 ? 7.508 -3.553 0.505 1.00 95.56 131 MET A C 1
ATOM 1021 O O . MET A 1 131 ? 8.531 -4.118 0.891 1.00 95.56 131 MET A O 1
ATOM 1025 N N . ALA A 1 132 ? 7.411 -3.018 -0.715 1.00 95.50 132 ALA A N 1
ATOM 1026 C CA . ALA A 1 132 ? 8.499 -3.063 -1.690 1.00 95.50 132 ALA A CA 1
ATOM 1027 C C . ALA A 1 132 ? 9.753 -2.341 -1.185 1.00 95.50 132 ALA A C 1
ATOM 1029 O O . ALA A 1 132 ? 10.858 -2.846 -1.371 1.00 95.50 132 ALA A O 1
ATOM 1030 N N . SER A 1 133 ? 9.603 -1.217 -0.471 1.00 93.12 133 SER A N 1
ATOM 1031 C CA . SER A 1 133 ? 10.727 -0.516 0.168 1.00 93.12 133 SER A CA 1
ATOM 1032 C C . SER A 1 133 ? 11.436 -1.359 1.232 1.00 93.12 133 SER A C 1
ATOM 1034 O O . SER A 1 133 ? 12.612 -1.131 1.488 1.00 93.12 133 SER A O 1
ATOM 1036 N N . HIS A 1 134 ? 10.751 -2.345 1.818 1.00 91.38 134 HIS A N 1
ATOM 1037 C CA . HIS A 1 134 ? 11.334 -3.327 2.738 1.00 91.38 134 HIS A CA 1
ATOM 1038 C C . HIS A 1 134 ? 11.846 -4.592 2.026 1.00 91.38 134 HIS A C 1
ATOM 1040 O O . HIS A 1 134 ? 12.148 -5.585 2.682 1.00 91.38 134 HIS A O 1
ATOM 1046 N N . GLY A 1 135 ? 11.939 -4.575 0.693 1.00 90.88 135 GLY A N 1
ATOM 1047 C CA . GLY A 1 135 ? 12.443 -5.697 -0.099 1.00 90.88 135 GLY A CA 1
ATOM 1048 C C . GLY A 1 135 ? 11.417 -6.801 -0.357 1.00 90.88 135 GLY A C 1
ATOM 1049 O O . GLY A 1 135 ? 11.797 -7.889 -0.775 1.00 90.88 135 GLY A O 1
ATOM 1050 N N . HIS A 1 136 ? 10.124 -6.560 -0.117 1.00 94.00 136 HIS A N 1
ATOM 1051 C CA . HIS A 1 136 ? 9.091 -7.506 -0.534 1.00 94.00 136 HIS A CA 1
ATOM 1052 C C . HIS A 1 136 ? 8.918 -7.478 -2.058 1.00 94.00 136 HIS A C 1
ATOM 1054 O O . HIS A 1 136 ? 8.798 -6.407 -2.655 1.00 94.00 136 HIS A O 1
ATOM 1060 N N . PHE A 1 137 ? 8.837 -8.655 -2.676 1.00 91.56 137 PHE A N 1
ATOM 1061 C CA . PHE A 1 137 ? 8.658 -8.790 -4.119 1.00 91.56 137 PHE A CA 1
ATOM 1062 C C . PHE A 1 137 ? 7.194 -9.058 -4.472 1.00 91.56 137 PHE A C 1
ATOM 1064 O O . PHE A 1 137 ? 6.493 -9.785 -3.769 1.00 91.56 137 PHE A O 1
ATOM 1071 N N . PHE A 1 138 ? 6.733 -8.467 -5.570 1.00 94.94 138 PHE A N 1
ATOM 1072 C CA . PHE A 1 138 ? 5.408 -8.703 -6.131 1.00 94.94 138 PHE A CA 1
ATOM 1073 C C . PHE A 1 138 ? 5.546 -9.214 -7.560 1.00 94.94 138 PHE A C 1
ATOM 1075 O O . PHE A 1 138 ? 6.308 -8.657 -8.342 1.00 94.94 138 PHE A O 1
ATOM 1082 N N . GLU A 1 139 ? 4.785 -10.246 -7.902 1.00 92.19 139 GLU A N 1
ATOM 1083 C CA . GLU A 1 139 ? 4.725 -10.785 -9.269 1.00 92.19 139 GLU A CA 1
ATOM 1084 C C . GLU A 1 139 ? 3.502 -10.261 -10.035 1.00 92.19 139 GLU A C 1
ATOM 1086 O O . GLU A 1 139 ? 3.443 -10.313 -11.260 1.00 92.19 139 GLU A O 1
ATOM 1091 N N . ASP A 1 140 ? 2.509 -9.732 -9.316 1.00 94.56 140 ASP A N 1
ATOM 1092 C CA . ASP A 1 140 ? 1.273 -9.249 -9.914 1.00 94.56 140 ASP A CA 1
ATOM 1093 C C . ASP A 1 140 ? 1.488 -7.912 -10.640 1.00 94.56 140 ASP A C 1
ATOM 1095 O O . ASP A 1 140 ? 1.774 -6.880 -10.023 1.00 94.56 140 ASP A O 1
ATOM 1099 N N . LEU A 1 141 ? 1.302 -7.931 -11.961 1.00 92.50 141 LEU A N 1
ATOM 1100 C CA . LEU A 1 141 ? 1.490 -6.778 -12.843 1.00 92.50 141 LEU A CA 1
ATOM 1101 C C . LEU A 1 141 ? 0.620 -5.573 -12.466 1.00 92.50 141 LEU A C 1
ATOM 1103 O O . LEU A 1 141 ? 1.050 -4.435 -12.653 1.00 92.50 141 LEU A O 1
ATOM 1107 N N . GLU A 1 142 ? -0.588 -5.783 -11.940 1.00 94.62 142 GLU A N 1
ATOM 1108 C CA . GLU A 1 142 ? -1.459 -4.680 -11.525 1.00 94.62 142 GLU A CA 1
ATOM 1109 C C . GLU A 1 142 ? -0.895 -3.978 -10.289 1.00 94.62 142 GLU A C 1
ATOM 1111 O O . GLU A 1 142 ? -0.860 -2.748 -10.239 1.00 94.62 142 GLU A O 1
ATOM 1116 N N . VAL A 1 143 ? -0.399 -4.756 -9.321 1.00 95.69 143 VAL A N 1
ATOM 1117 C CA . VAL A 1 143 ? 0.234 -4.231 -8.101 1.00 95.69 143 VAL A CA 1
ATOM 1118 C C . VAL A 1 143 ? 1.518 -3.480 -8.449 1.00 95.69 143 VAL A C 1
ATOM 1120 O O . VAL A 1 143 ? 1.741 -2.373 -7.961 1.00 95.69 143 VAL A O 1
ATOM 1123 N N . LEU A 1 144 ? 2.333 -4.039 -9.348 1.00 96.38 144 LEU A N 1
ATOM 1124 C CA . LEU A 1 144 ? 3.579 -3.435 -9.833 1.00 96.38 144 LEU A CA 1
ATOM 1125 C C . LEU A 1 144 ? 3.371 -2.065 -10.505 1.00 96.38 144 LEU A C 1
ATOM 1127 O O . LEU A 1 144 ? 4.267 -1.212 -10.484 1.00 96.38 144 LEU A O 1
ATOM 1131 N N . LYS A 1 145 ? 2.180 -1.846 -11.074 1.00 96.06 145 LYS A N 1
ATOM 1132 C CA . LYS A 1 145 ? 1.768 -0.614 -11.760 1.00 96.06 145 LYS A CA 1
ATOM 1133 C C . LYS A 1 145 ? 1.148 0.437 -10.834 1.00 96.06 145 LYS A C 1
ATOM 1135 O O . LYS A 1 145 ? 0.901 1.548 -11.303 1.00 96.06 145 LYS A O 1
ATOM 1140 N N . PHE A 1 146 ? 0.906 0.149 -9.552 1.00 96.12 146 PHE A N 1
ATOM 1141 C CA . PHE A 1 146 ? 0.441 1.171 -8.606 1.00 96.12 146 PHE A CA 1
ATOM 1142 C C . PHE A 1 146 ? 1.449 2.310 -8.539 1.00 96.12 146 PHE A C 1
ATOM 1144 O O . PHE A 1 146 ? 2.627 2.032 -8.351 1.00 96.12 146 PHE A O 1
ATOM 1151 N N . LYS A 1 147 ? 0.978 3.554 -8.684 1.00 95.62 147 LYS A N 1
ATOM 1152 C CA . LYS A 1 147 ? 1.789 4.776 -8.667 1.00 95.62 147 LYS A CA 1
ATOM 1153 C C .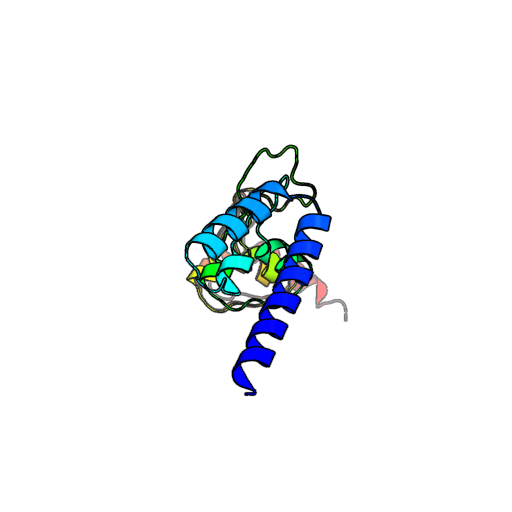 LYS A 1 147 ? 1.460 5.638 -7.455 1.00 95.62 147 LYS A C 1
ATOM 1155 O O . LYS A 1 147 ? 0.287 5.774 -7.104 1.00 95.62 147 LYS A O 1
ATOM 1160 N N . ASP A 1 148 ? 2.488 6.232 -6.866 1.00 94.50 148 ASP A N 1
ATOM 1161 C CA . ASP A 1 148 ? 2.355 7.293 -5.873 1.00 94.50 148 ASP A CA 1
ATOM 1162 C C . ASP A 1 148 ? 2.092 8.669 -6.522 1.00 94.50 148 ASP A C 1
ATOM 1164 O O . ASP A 1 148 ? 1.845 8.786 -7.726 1.00 94.50 148 ASP A O 1
ATOM 1168 N N . ASP A 1 149 ? 2.094 9.725 -5.709 1.00 93.19 149 ASP A N 1
ATOM 1169 C CA . ASP A 1 149 ? 1.853 11.107 -6.134 1.00 93.19 149 ASP A CA 1
ATOM 1170 C C . ASP A 1 149 ? 2.930 11.703 -7.051 1.00 93.19 149 ASP A C 1
ATOM 1172 O O . ASP A 1 149 ? 2.677 12.737 -7.662 1.00 93.19 149 ASP A O 1
ATOM 1176 N N . LYS A 1 150 ? 4.093 11.055 -7.160 1.00 94.00 150 LYS A N 1
ATOM 1177 C CA . LYS A 1 150 ? 5.201 11.423 -8.055 1.00 94.00 150 LYS A CA 1
ATOM 1178 C C . LYS A 1 150 ? 5.272 10.511 -9.279 1.00 94.00 150 LYS A C 1
ATOM 1180 O O . LYS A 1 150 ? 6.300 10.449 -9.962 1.00 94.00 150 LYS A O 1
ATOM 1185 N N . GLY A 1 151 ? 4.238 9.702 -9.496 1.00 95.44 151 GLY A N 1
ATOM 1186 C CA . GLY A 1 151 ? 4.199 8.711 -10.560 1.00 95.44 151 GLY A CA 1
ATOM 1187 C C . GLY A 1 151 ? 5.171 7.543 -10.358 1.00 95.44 151 GLY A C 1
ATOM 1188 O O . GLY A 1 151 ? 5.305 6.718 -11.266 1.00 95.44 151 GLY A O 1
ATOM 1189 N N . THR A 1 152 ? 5.842 7.448 -9.202 1.00 96.81 152 THR A N 1
ATOM 1190 C CA . THR A 1 152 ? 6.759 6.349 -8.879 1.00 96.81 152 THR A CA 1
ATOM 1191 C C . THR A 1 152 ? 5.928 5.113 -8.615 1.00 96.81 152 THR A C 1
ATOM 1193 O O . THR A 1 152 ? 5.016 5.152 -7.794 1.00 96.81 152 THR A O 1
ATOM 1196 N N . SER A 1 153 ? 6.215 4.025 -9.329 1.00 97.44 153 SER A N 1
ATOM 1197 C CA . SER A 1 153 ? 5.471 2.779 -9.156 1.00 97.44 153 SER A CA 1
ATOM 1198 C C . SER A 1 153 ? 6.132 1.801 -8.191 1.00 97.44 153 SER A C 1
ATOM 1200 O O . SER A 1 153 ? 7.327 1.898 -7.908 1.00 97.44 153 SER A O 1
ATOM 1202 N N . VAL A 1 154 ? 5.385 0.790 -7.746 1.00 97.00 154 VAL A N 1
ATOM 1203 C CA . VAL A 1 154 ? 5.939 -0.340 -6.976 1.00 97.00 154 VAL A CA 1
ATOM 1204 C C . VAL A 1 154 ? 7.102 -1.003 -7.728 1.00 97.00 154 VAL A C 1
ATOM 1206 O O . VAL A 1 154 ? 8.133 -1.294 -7.121 1.00 97.00 154 VAL A O 1
ATOM 1209 N N . ALA A 1 155 ? 6.994 -1.153 -9.053 1.00 97.00 155 ALA A N 1
ATOM 1210 C CA . ALA A 1 155 ? 8.085 -1.660 -9.887 1.00 97.00 155 ALA A CA 1
ATOM 1211 C C . ALA A 1 155 ? 9.348 -0.780 -9.834 1.00 97.00 155 ALA A C 1
ATOM 1213 O O . ALA A 1 155 ? 10.451 -1.316 -9.807 1.00 97.00 155 ALA A O 1
ATOM 1214 N N . HIS A 1 156 ? 9.221 0.551 -9.750 1.00 96.44 156 HIS A N 1
ATOM 1215 C CA . HIS A 1 156 ? 10.390 1.427 -9.586 1.00 96.44 156 HIS A CA 1
ATOM 1216 C C . HIS A 1 156 ? 11.117 1.140 -8.271 1.00 96.44 156 HIS A C 1
ATOM 1218 O O . HIS A 1 156 ? 12.340 1.021 -8.254 1.00 96.44 156 HIS A O 1
ATOM 1224 N N . ILE A 1 157 ? 10.366 0.994 -7.174 1.00 95.56 157 ILE A N 1
ATOM 1225 C CA . ILE A 1 157 ? 10.941 0.695 -5.857 1.00 95.56 157 ILE A CA 1
ATOM 1226 C C . ILE A 1 157 ? 11.636 -0.669 -5.883 1.00 95.56 157 ILE A C 1
ATOM 1228 O O . ILE A 1 157 ? 12.788 -0.776 -5.465 1.00 95.56 157 ILE A O 1
ATOM 1232 N N . MET A 1 158 ? 10.980 -1.699 -6.420 1.00 95.25 158 MET A N 1
ATOM 1233 C CA . MET A 1 158 ? 11.578 -3.031 -6.547 1.00 95.25 158 MET A CA 1
ATOM 1234 C C . MET A 1 158 ? 12.853 -3.009 -7.399 1.00 95.25 158 MET A C 1
ATOM 1236 O O . MET A 1 158 ? 13.859 -3.585 -6.991 1.00 95.25 158 MET A O 1
ATOM 1240 N N . ALA A 1 159 ? 12.844 -2.293 -8.526 1.00 94.62 159 ALA A N 1
ATOM 1241 C CA . ALA A 1 159 ? 14.022 -2.115 -9.371 1.00 94.62 159 ALA A CA 1
ATOM 1242 C C . ALA A 1 159 ? 15.165 -1.401 -8.640 1.00 94.62 159 ALA A C 1
ATOM 1244 O O . ALA A 1 159 ? 16.305 -1.851 -8.695 1.00 94.62 159 ALA A O 1
ATOM 1245 N N . SER A 1 160 ? 14.862 -0.341 -7.883 1.00 93.00 160 SER A N 1
ATOM 1246 C CA . SER A 1 160 ? 15.861 0.367 -7.070 1.00 93.00 160 SER A CA 1
ATOM 1247 C C . SER A 1 160 ? 16.483 -0.512 -5.976 1.00 93.00 160 SER A C 1
ATOM 1249 O O . SER A 1 160 ? 17.631 -0.302 -5.589 1.00 93.00 160 SER A O 1
ATOM 1251 N N . ASN A 1 161 ? 15.745 -1.534 -5.533 1.00 91.25 161 ASN A N 1
ATOM 1252 C CA . ASN A 1 161 ? 16.201 -2.554 -4.594 1.00 91.25 161 ASN A CA 1
ATOM 1253 C C . ASN A 1 161 ? 16.910 -3.739 -5.281 1.00 91.25 161 ASN A C 1
ATOM 1255 O O . ASN A 1 161 ? 17.238 -4.718 -4.614 1.00 91.25 161 ASN A O 1
ATOM 1259 N N . GLY A 1 162 ? 17.166 -3.659 -6.591 1.00 90.12 162 GLY A N 1
ATOM 1260 C CA . GLY A 1 162 ? 17.908 -4.661 -7.360 1.00 90.12 162 GLY A CA 1
ATOM 1261 C C . GLY A 1 162 ? 17.053 -5.770 -7.978 1.00 90.12 162 GLY A C 1
ATOM 1262 O O . GLY A 1 162 ? 17.600 -6.761 -8.455 1.00 90.12 162 GLY A O 1
ATOM 1263 N N . HIS A 1 163 ? 15.722 -5.646 -7.978 1.00 91.38 163 HIS A N 1
ATOM 1264 C CA . HIS A 1 163 ? 14.875 -6.579 -8.719 1.00 91.38 163 HIS A CA 1
ATOM 1265 C C . HIS A 1 163 ? 14.926 -6.292 -10.221 1.00 91.38 163 HIS A C 1
ATOM 1267 O O . HIS A 1 163 ? 14.762 -5.147 -10.642 1.00 91.38 163 HIS A O 1
ATOM 1273 N N . THR A 1 164 ? 15.074 -7.331 -11.037 1.00 91.94 164 THR A N 1
ATOM 1274 C CA . THR A 1 164 ? 15.096 -7.195 -12.495 1.00 91.94 164 THR A CA 1
ATOM 1275 C C . THR A 1 164 ? 13.775 -7.637 -13.114 1.00 91.94 164 THR A C 1
ATOM 1277 O O . THR A 1 164 ? 13.223 -8.675 -12.759 1.00 91.94 164 THR A O 1
ATOM 1280 N N . PHE A 1 165 ? 13.269 -6.845 -14.058 1.00 92.69 165 PHE A N 1
ATOM 1281 C CA . PHE A 1 165 ? 12.035 -7.126 -14.796 1.00 92.69 165 PHE A CA 1
ATOM 1282 C C . PHE A 1 165 ? 12.366 -7.416 -16.258 1.00 92.69 165 PHE A C 1
ATOM 1284 O O . PHE A 1 165 ? 13.246 -6.780 -16.840 1.00 92.69 165 PHE A O 1
ATOM 1291 N N . LYS A 1 166 ? 11.641 -8.351 -16.876 1.00 91.31 166 LYS A N 1
ATOM 1292 C CA . LYS A 1 166 ? 11.812 -8.694 -18.303 1.00 91.31 166 LYS A CA 1
ATOM 1293 C C . LYS A 1 166 ? 10.690 -8.128 -19.166 1.00 91.31 166 LYS A C 1
ATOM 1295 O O . LYS A 1 166 ? 10.823 -8.008 -20.383 1.00 91.31 166 LYS A O 1
ATOM 1300 N N . GLU A 1 167 ? 9.582 -7.777 -18.536 1.00 93.50 167 GLU A N 1
ATOM 1301 C CA . GLU A 1 167 ? 8.364 -7.304 -19.157 1.00 93.50 167 GLU A CA 1
ATOM 1302 C C . GLU A 1 167 ? 8.578 -5.875 -19.657 1.00 93.50 167 GLU A C 1
ATOM 1304 O O . GLU A 1 167 ? 8.677 -4.926 -18.877 1.00 93.50 167 GLU A O 1
ATOM 1309 N N . VAL A 1 168 ? 8.614 -5.706 -20.981 1.00 90.75 168 VAL A N 1
ATOM 1310 C CA . VAL A 1 168 ? 8.809 -4.400 -21.637 1.00 90.75 168 VAL A CA 1
ATOM 1311 C C . VAL A 1 168 ? 7.791 -3.364 -21.152 1.00 90.75 168 VAL A C 1
ATOM 1313 O O . VAL A 1 168 ? 8.121 -2.190 -20.998 1.00 90.75 168 VAL A O 1
ATOM 1316 N N . GLU A 1 169 ? 6.562 -3.799 -20.862 1.00 94.19 169 GLU A N 1
ATOM 1317 C CA . GLU A 1 169 ? 5.526 -2.921 -20.321 1.00 94.19 169 GLU A CA 1
ATOM 1318 C C . GLU A 1 169 ? 5.857 -2.354 -18.935 1.00 94.19 169 GLU A C 1
ATOM 1320 O O . GLU A 1 169 ? 5.505 -1.208 -18.674 1.00 94.19 169 GLU A O 1
ATOM 1325 N N . LEU A 1 170 ? 6.543 -3.110 -18.070 1.00 94.00 170 LEU A N 1
ATOM 1326 C CA . LEU A 1 170 ? 6.988 -2.633 -16.761 1.00 94.00 170 LEU A CA 1
ATOM 1327 C C . LEU A 1 170 ? 8.222 -1.748 -16.903 1.00 94.00 170 LEU A C 1
ATOM 1329 O O . LEU A 1 170 ? 8.280 -0.678 -16.304 1.00 94.00 170 LEU A O 1
ATOM 1333 N N . LEU A 1 171 ? 9.179 -2.172 -17.735 1.00 94.19 171 LEU A N 1
ATOM 1334 C CA . LEU A 1 171 ? 10.429 -1.455 -17.990 1.00 94.19 171 LEU A CA 1
ATOM 1335 C C . LEU A 1 171 ? 10.205 -0.017 -18.465 1.00 94.19 171 LEU A C 1
ATOM 1337 O O . LEU A 1 171 ? 10.964 0.870 -18.083 1.00 94.19 171 LEU A O 1
ATOM 1341 N N . ASN A 1 172 ? 9.154 0.205 -19.257 1.00 95.62 172 ASN A N 1
ATOM 1342 C CA . ASN A 1 172 ? 8.829 1.499 -19.852 1.00 95.62 172 ASN A CA 1
ATOM 1343 C C . ASN A 1 172 ? 7.916 2.382 -18.984 1.00 95.62 172 ASN A C 1
ATOM 1345 O O . ASN A 1 172 ? 7.568 3.483 -19.409 1.00 95.62 172 ASN A O 1
ATOM 1349 N N . ILE A 1 173 ? 7.494 1.939 -17.793 1.00 95.94 173 ILE A N 1
ATOM 1350 C CA . ILE A 1 173 ? 6.720 2.803 -16.891 1.00 95.94 173 ILE A CA 1
ATOM 1351 C C . ILE A 1 173 ? 7.638 3.928 -16.428 1.00 95.94 173 ILE A C 1
ATOM 1353 O O . ILE A 1 173 ? 8.638 3.652 -15.776 1.00 95.94 173 ILE A O 1
ATOM 1357 N N . THR A 1 174 ? 7.268 5.175 -16.717 1.00 97.00 174 THR A N 1
ATOM 1358 C CA . THR A 1 174 ? 7.977 6.369 -16.246 1.00 97.00 174 THR A CA 1
ATOM 1359 C C . THR A 1 174 ? 7.278 7.010 -15.053 1.00 97.00 174 THR A C 1
ATOM 1361 O O . THR A 1 174 ? 6.039 7.023 -14.970 1.00 97.00 174 THR A O 1
ATOM 1364 N N . ASN A 1 175 ? 8.077 7.554 -14.140 1.00 96.56 175 ASN A N 1
ATOM 1365 C CA . ASN A 1 175 ? 7.620 8.473 -13.104 1.00 96.56 175 ASN A CA 1
ATOM 1366 C C . ASN A 1 175 ? 7.580 9.923 -13.620 1.00 96.56 175 ASN A C 1
ATOM 1368 O O . ASN A 1 175 ? 7.964 10.207 -14.758 1.00 96.56 175 ASN A O 1
ATOM 1372 N N . ASP A 1 176 ? 7.126 10.850 -12.778 1.00 96.81 176 ASP A N 1
ATOM 1373 C CA . ASP A 1 176 ? 6.932 12.254 -13.167 1.00 96.81 176 ASP A CA 1
ATOM 1374 C C . ASP A 1 176 ? 8.257 13.008 -13.372 1.00 96.81 176 ASP A C 1
ATOM 1376 O O . ASP A 1 176 ? 8.283 14.104 -13.929 1.00 96.81 176 ASP A O 1
ATOM 1380 N N . PHE A 1 177 ? 9.376 12.406 -12.965 1.00 94.12 177 PHE A N 1
ATOM 1381 C CA . PHE A 1 177 ? 10.726 12.914 -13.204 1.00 94.12 177 PHE A CA 1
ATOM 1382 C C . PHE A 1 177 ? 11.321 12.422 -14.534 1.00 94.12 177 PHE A C 1
ATOM 1384 O O . PHE A 1 177 ? 12.448 12.781 -14.864 1.00 94.12 177 PHE A O 1
ATOM 1391 N N . GLY A 1 178 ? 10.587 11.600 -15.292 1.00 95.19 178 GLY A N 1
ATOM 1392 C CA . GLY A 1 178 ? 11.031 11.050 -16.573 1.00 95.19 178 GLY A CA 1
ATOM 1393 C C . GLY A 1 178 ? 11.933 9.819 -16.464 1.00 95.19 178 GLY A C 1
ATOM 1394 O O . GLY A 1 178 ? 12.407 9.346 -17.493 1.00 95.19 178 GLY A O 1
ATOM 1395 N N . PHE A 1 179 ? 12.150 9.277 -15.261 1.00 95.44 179 PHE A N 1
ATOM 1396 C CA . PHE A 1 179 ? 12.885 8.024 -15.087 1.00 95.44 179 PHE A CA 1
ATOM 1397 C C . PHE A 1 179 ? 11.942 6.838 -15.243 1.00 95.44 179 PHE A C 1
ATOM 1399 O O . PHE A 1 179 ? 10.853 6.819 -14.669 1.00 95.44 179 PHE A O 1
ATOM 1406 N N . SER A 1 180 ? 12.380 5.852 -16.014 1.00 96.81 180 SER A N 1
ATOM 1407 C CA . SER A 1 180 ? 11.699 4.583 -16.229 1.00 96.81 180 SER A CA 1
ATOM 1408 C C . SER A 1 180 ? 12.171 3.511 -15.249 1.00 96.81 180 SER A C 1
ATOM 1410 O O . SER A 1 180 ? 13.279 3.587 -14.720 1.00 96.81 180 SER A O 1
ATOM 1412 N N . VAL A 1 181 ? 11.385 2.451 -15.051 1.00 95.19 181 VAL A N 1
ATOM 1413 C CA . VAL A 1 181 ? 11.791 1.287 -14.235 1.00 95.19 181 VAL A CA 1
ATOM 1414 C C . VAL A 1 181 ? 13.122 0.685 -14.711 1.00 95.19 181 VAL A C 1
ATOM 1416 O O . VAL A 1 181 ? 13.924 0.238 -13.889 1.00 95.19 181 VAL A O 1
ATOM 1419 N N . LYS A 1 182 ? 13.389 0.693 -16.023 1.00 95.00 182 LYS A N 1
ATOM 1420 C CA . LYS A 1 182 ? 14.664 0.227 -16.589 1.00 95.00 182 LYS A CA 1
ATOM 1421 C C . LYS A 1 182 ? 15.859 1.035 -16.076 1.00 95.00 182 LYS A C 1
ATOM 1423 O O . LYS A 1 182 ? 16.910 0.454 -15.802 1.00 95.00 182 LYS A O 1
ATOM 1428 N N . ASP A 1 183 ? 15.700 2.347 -15.922 1.00 93.31 183 ASP A N 1
ATOM 1429 C CA . ASP A 1 183 ? 16.781 3.219 -15.459 1.00 93.31 183 ASP A CA 1
ATOM 1430 C C . ASP A 1 183 ? 17.223 2.825 -14.044 1.00 93.31 183 ASP A C 1
ATOM 1432 O O . ASP A 1 183 ? 18.418 2.760 -13.767 1.00 93.31 183 ASP A O 1
ATOM 1436 N N . PHE A 1 184 ? 16.283 2.426 -13.183 1.00 89.12 184 PHE A N 1
ATOM 1437 C CA . PHE A 1 184 ? 16.589 1.937 -11.835 1.00 89.12 184 PHE A CA 1
ATOM 1438 C C . PHE A 1 184 ? 17.260 0.552 -11.817 1.00 89.12 184 PHE A C 1
ATOM 1440 O O . PHE A 1 184 ? 18.064 0.298 -10.924 1.00 89.12 184 PHE A O 1
ATOM 1447 N N . GLN A 1 185 ? 17.003 -0.319 -12.801 1.00 85.62 185 GLN A N 1
ATOM 1448 C CA . GLN A 1 185 ? 17.681 -1.624 -12.904 1.00 85.62 185 GLN A CA 1
ATOM 1449 C C . GLN A 1 185 ? 19.139 -1.495 -13.346 1.00 85.62 185 GLN A C 1
ATOM 1451 O O . GLN A 1 185 ? 20.018 -2.134 -12.772 1.00 85.62 185 GLN A O 1
ATOM 1456 N N . SER A 1 186 ? 19.416 -0.622 -14.317 1.00 67.25 186 SER A N 1
ATOM 1457 C CA . SER A 1 186 ? 20.772 -0.444 -14.858 1.00 67.25 186 SER A CA 1
ATOM 1458 C C . SER A 1 186 ? 21.801 0.016 -13.814 1.00 67.25 186 SER A C 1
ATOM 1460 O O . SER A 1 186 ? 22.984 -0.305 -13.912 1.00 67.25 186 SER A O 1
ATOM 1462 N N . VAL A 1 187 ? 21.355 0.716 -12.764 1.00 60.00 187 VAL A N 1
ATOM 1463 C CA . VAL A 1 187 ? 22.214 1.113 -11.638 1.00 60.00 187 VAL A CA 1
ATOM 1464 C C . VAL A 1 187 ? 22.652 -0.105 -10.815 1.00 60.00 187 VAL A C 1
ATOM 1466 O O . VAL A 1 187 ? 23.772 -0.124 -10.302 1.00 60.00 187 VAL A O 1
ATOM 1469 N N . SER A 1 188 ? 21.810 -1.138 -10.710 1.00 53.94 188 SER A N 1
ATOM 1470 C CA . SER A 1 188 ? 22.139 -2.366 -9.978 1.00 53.94 188 SER A CA 1
ATOM 1471 C C . SER A 1 188 ? 23.137 -3.263 -10.720 1.00 53.94 188 SER A C 1
ATOM 1473 O O . SER A 1 188 ? 24.045 -3.786 -10.075 1.00 53.94 188 SER A O 1
ATOM 1475 N N . ASP A 1 189 ? 23.075 -3.323 -12.057 1.00 52.84 189 ASP A N 1
ATOM 1476 C CA . ASP A 1 189 ? 24.014 -4.111 -12.876 1.00 52.84 189 ASP A CA 1
ATOM 1477 C C . ASP A 1 189 ? 25.468 -3.618 -12.733 1.00 52.84 189 ASP A C 1
ATOM 1479 O O . ASP A 1 189 ? 26.405 -4.416 -12.678 1.00 52.84 189 ASP A O 1
ATOM 1483 N N . SER A 1 190 ? 25.668 -2.305 -12.560 1.00 52.69 190 SER A N 1
ATOM 1484 C CA . SER A 1 190 ? 27.003 -1.709 -12.370 1.00 52.69 190 SER A CA 1
ATOM 1485 C C . SER A 1 190 ? 27.681 -2.060 -11.033 1.00 52.69 190 SER A C 1
ATOM 1487 O O . SER A 1 190 ? 28.890 -1.882 -10.888 1.00 52.69 190 SER A O 1
ATOM 1489 N N . ARG A 1 191 ? 26.930 -2.568 -10.044 1.00 50.81 191 ARG A N 1
ATOM 1490 C CA . ARG A 1 191 ? 27.467 -2.997 -8.737 1.00 50.81 191 ARG A CA 1
ATOM 1491 C C . ARG A 1 191 ? 27.862 -4.474 -8.691 1.00 50.81 191 ARG A C 1
ATOM 1493 O O . ARG A 1 191 ? 28.575 -4.865 -7.772 1.00 50.81 191 ARG A O 1
ATOM 1500 N N . SER A 1 192 ? 27.436 -5.276 -9.663 1.00 50.19 192 SER A N 1
ATOM 1501 C CA . SER A 1 192 ? 27.781 -6.702 -9.771 1.00 50.19 192 SER A CA 1
ATOM 1502 C C . SER A 1 192 ? 29.125 -6.982 -10.455 1.00 50.19 192 SER A C 1
ATOM 1504 O O . SER A 1 192 ? 29.592 -8.112 -10.391 1.00 50.19 192 SER A O 1
ATOM 1506 N N . GLU A 1 193 ? 29.777 -5.984 -11.060 1.00 47.34 193 GLU A N 1
ATOM 1507 C CA . GLU A 1 193 ? 31.073 -6.149 -11.751 1.00 47.34 193 GLU A CA 1
ATOM 1508 C C . GLU A 1 193 ? 32.306 -5.813 -10.878 1.00 47.34 193 GLU A C 1
ATOM 1510 O O . GLU A 1 193 ? 33.414 -5.679 -11.393 1.00 47.34 193 GLU A O 1
ATOM 1515 N N . GLN A 1 194 ? 32.145 -5.668 -9.555 1.00 43.31 194 GLN A N 1
ATOM 1516 C CA . GLN A 1 194 ? 33.246 -5.360 -8.618 1.00 43.31 194 GLN A CA 1
ATOM 1517 C C . GLN A 1 194 ? 33.518 -6.438 -7.548 1.00 43.31 194 GLN A C 1
ATOM 1519 O O . GLN A 1 194 ? 34.148 -6.140 -6.531 1.00 43.31 194 GLN A O 1
ATOM 1524 N N . LEU A 1 195 ? 33.093 -7.687 -7.762 1.00 38.88 195 LEU A N 1
ATOM 1525 C CA . LEU A 1 195 ? 33.465 -8.847 -6.933 1.00 38.88 195 LEU A CA 1
ATOM 1526 C C . LEU A 1 195 ? 34.079 -9.947 -7.799 1.00 38.88 195 LEU A C 1
ATOM 1528 O O . LEU A 1 195 ? 35.022 -10.601 -7.300 1.00 38.88 195 LEU A O 1
#

Sequence (195 aa):
MEVTRDLDNSIKSFETRVQNLILKGDKRKASNLLEEHISQNKPITEKEILKFTLEPSGMTVAHKLAHRGDKITDKEILMLCGEDRSKENSLYGHSGCSVAYIMAKKGHSFSDKDILKLGSENNKSTVAHAMASHGHFFEDLEVLKFKDDKGTSVAHIMASNGHTFKEVELLNITNDFGFSVKDFQSVSDSRSEQL

Foldseek 3Di:
DVPVVVVVVVVVVVVVVLVVLCVVPPVDVSVVVVVVCVVVVHDDDPVNQQQDQDPPQQDGPLLVCLLVLHDDDDPVSQQDARDPDDPVPNPPNQHRAGSLLSNLLVQDDDDDPVQQCGARPVWSQGSLLSNLLVVDDDPDPVQQCRATNQQQGSLLSNLLVQDDDPDPVQQQRAGNVRDGSVNSNVVNVVVVVPD

pLDDT: mean 75.8, std 18.92, range [32.84, 97.44]

Radius of gyration: 21.52 Å; chains: 1; bounding box: 60×42×62 Å